Protein AF-M0IG94-F1 (afdb_monomer_lite)

Sequence (370 aa):
MSVLPPRVRWFLATKGTSAAIVLVVVGLVLLGPVGVAYATPPQTQTVVEASNAQTFETALGTSAVVTGNTTLFADGATLTESPVYLLEATPVVSLAATTTVPSDRPVTVDQRISLVVRAVDGERVFWEETDVLADESAEVTDGTYTTETAFDVAAFRTNRLAEVRSEIGSSGRVEVFVRTESAIDSGRYTDELTVMTPLVVTGDSYEFGDTRNASTTHSTPVERTVTVPREASFSGQLAGGSLLLVAGVAVAFVARRNDFSDLESEMGTHRYGEWISTGTLGTLPADRILVSSLGDLVDVAIDSRKRVVYDPESSVYAVLDAGSVYTYEPPVAESAVPTDGGKTVSVGEATQSDENEPDDAETNSADEAR

InterPro domains:
  IPR035185 Protein of unknown function DUF5305 [PF17231] (127-328)

Structure (mmCIF, N/CA/C/O backbone):
data_AF-M0IG94-F1
#
_entry.id   AF-M0IG94-F1
#
loop_
_atom_site.group_PDB
_atom_site.id
_atom_site.type_symbol
_atom_site.label_atom_id
_atom_site.label_alt_id
_atom_site.label_comp_id
_atom_site.label_asym_id
_atom_site.label_entity_id
_atom_site.label_seq_id
_atom_site.pdbx_PDB_ins_code
_atom_site.Cartn_x
_atom_site.Cartn_y
_atom_site.Cartn_z
_atom_site.occupancy
_atom_site.B_iso_or_equiv
_atom_site.auth_seq_id
_atom_site.auth_comp_id
_atom_site.auth_asym_id
_atom_site.auth_atom_id
_atom_site.pdbx_PDB_model_num
ATOM 1 N N . MET A 1 1 ? 53.544 -16.463 -66.074 1.00 36.59 1 MET A N 1
ATOM 2 C CA . MET A 1 1 ? 52.713 -15.878 -67.148 1.00 36.59 1 MET A CA 1
ATOM 3 C C . MET A 1 1 ? 51.306 -16.436 -66.973 1.00 36.59 1 MET A C 1
ATOM 5 O O . MET A 1 1 ? 51.152 -17.648 -67.033 1.00 36.59 1 MET A O 1
ATOM 9 N N . SER A 1 2 ? 50.325 -15.616 -66.591 1.00 37.88 2 SER A N 1
ATOM 10 C CA . SER A 1 2 ? 48.982 -16.081 -66.205 1.00 37.88 2 SER A CA 1
ATOM 11 C C . SER A 1 2 ? 48.097 -16.310 -67.434 1.00 37.88 2 SER A C 1
ATOM 13 O O . SER A 1 2 ? 47.825 -15.385 -68.196 1.00 37.88 2 SER A O 1
ATOM 15 N N . VAL A 1 3 ? 47.639 -17.549 -67.627 1.00 52.69 3 VAL A N 1
ATOM 16 C CA . VAL A 1 3 ? 46.854 -17.951 -68.805 1.00 52.69 3 VAL A CA 1
ATOM 17 C C . VAL A 1 3 ? 45.389 -17.538 -68.632 1.00 52.69 3 VAL A C 1
ATOM 19 O O . VAL A 1 3 ? 44.551 -18.315 -68.178 1.00 52.69 3 VAL A O 1
ATOM 22 N N . LEU A 1 4 ? 45.073 -16.289 -68.984 1.00 56.09 4 LEU A N 1
ATOM 23 C CA . LEU A 1 4 ? 43.685 -15.836 -69.109 1.00 56.09 4 LEU A CA 1
ATOM 24 C C . LEU A 1 4 ? 43.001 -16.563 -70.286 1.00 56.09 4 LEU A C 1
ATOM 26 O O . LEU A 1 4 ? 43.582 -16.603 -71.376 1.00 56.09 4 LEU A O 1
ATOM 30 N N . PRO A 1 5 ? 41.775 -17.103 -70.120 1.00 59.47 5 PRO A N 1
ATOM 31 C CA . PRO A 1 5 ? 41.076 -17.805 -71.197 1.00 59.47 5 PRO A CA 1
ATOM 32 C C . PRO A 1 5 ? 40.902 -16.930 -72.453 1.00 59.47 5 PRO A C 1
ATOM 34 O O . PRO A 1 5 ? 40.646 -15.730 -72.310 1.00 59.47 5 PRO A O 1
ATOM 37 N N . PRO A 1 6 ? 40.934 -17.492 -73.680 1.00 52.97 6 PRO A N 1
ATOM 38 C CA . PRO A 1 6 ? 40.835 -16.709 -74.919 1.00 52.97 6 PRO A CA 1
ATOM 39 C C . PRO A 1 6 ? 39.610 -15.783 -74.980 1.00 52.97 6 PRO A C 1
ATOM 41 O O . PRO A 1 6 ? 39.721 -14.629 -75.383 1.00 52.97 6 PRO A O 1
ATOM 44 N N . ARG A 1 7 ? 38.456 -16.244 -74.471 1.00 52.22 7 ARG A N 1
ATOM 45 C CA . ARG A 1 7 ? 37.222 -15.440 -74.365 1.00 52.22 7 ARG A CA 1
ATOM 46 C C . ARG A 1 7 ? 37.379 -14.213 -73.455 1.00 52.22 7 ARG A C 1
ATOM 48 O O . ARG A 1 7 ? 36.816 -13.165 -73.747 1.00 52.22 7 ARG A O 1
ATOM 55 N N . VAL A 1 8 ? 38.158 -14.333 -72.377 1.00 57.16 8 VAL A N 1
ATOM 56 C CA . VAL A 1 8 ? 38.448 -13.228 -71.447 1.00 57.16 8 VAL A CA 1
ATOM 57 C C . VAL A 1 8 ? 39.435 -12.246 -72.081 1.00 57.16 8 VAL A C 1
ATOM 59 O O . VAL A 1 8 ? 39.218 -11.043 -71.987 1.00 57.16 8 VAL A O 1
ATOM 62 N N . ARG A 1 9 ? 40.461 -12.735 -72.797 1.00 57.97 9 ARG A N 1
ATOM 63 C CA . ARG A 1 9 ? 41.379 -11.882 -73.580 1.00 57.97 9 ARG A CA 1
ATOM 64 C C . ARG A 1 9 ? 40.626 -11.067 -74.638 1.00 57.97 9 ARG A C 1
ATOM 66 O O . ARG A 1 9 ? 40.779 -9.853 -74.674 1.00 57.97 9 ARG A O 1
ATOM 73 N N . TRP A 1 10 ? 39.757 -11.700 -75.429 1.00 56.22 10 TRP A N 1
ATOM 74 C CA . TRP A 1 10 ? 38.963 -11.013 -76.458 1.00 56.22 10 TRP A CA 1
ATOM 75 C C . TRP A 1 10 ? 37.984 -9.976 -75.878 1.00 56.22 10 TRP A C 1
ATOM 77 O O . TRP A 1 10 ? 37.833 -8.886 -76.430 1.00 56.22 10 TRP A O 1
ATOM 87 N N . PHE A 1 11 ? 37.356 -10.266 -74.733 1.00 57.25 11 PHE A N 1
ATOM 88 C CA . PHE A 1 11 ? 36.497 -9.300 -74.040 1.00 57.25 11 PHE A CA 1
ATOM 89 C C . PHE A 1 11 ? 37.294 -8.116 -73.461 1.00 57.25 11 PHE A C 1
ATOM 91 O O . PHE A 1 11 ? 36.857 -6.971 -73.564 1.00 57.25 11 PHE A O 1
ATOM 98 N N . LEU A 1 12 ? 38.486 -8.361 -72.903 1.00 59.31 12 LEU A N 1
ATOM 99 C CA . LEU A 1 12 ? 39.392 -7.301 -72.447 1.00 59.31 12 LEU A CA 1
ATOM 100 C C . LEU A 1 12 ? 39.878 -6.424 -73.612 1.00 59.31 12 LEU A C 1
ATOM 102 O O . LEU A 1 12 ? 39.894 -5.206 -73.468 1.00 59.31 12 LEU A O 1
ATOM 106 N N . ALA A 1 13 ? 40.190 -7.016 -74.767 1.00 58.72 13 ALA A N 1
ATOM 107 C CA . ALA A 1 13 ? 40.578 -6.292 -75.977 1.00 58.72 13 ALA A CA 1
ATOM 108 C C . ALA A 1 13 ? 39.451 -5.391 -76.515 1.00 58.72 13 ALA A C 1
ATOM 110 O O . ALA A 1 13 ? 39.642 -4.199 -76.728 1.00 58.72 13 ALA A O 1
ATOM 111 N N . THR A 1 14 ? 38.250 -5.948 -76.699 1.00 59.06 14 THR A N 1
ATOM 112 C CA . THR A 1 14 ? 37.137 -5.259 -77.386 1.00 59.06 14 THR A CA 1
ATOM 113 C C . THR A 1 14 ? 36.266 -4.386 -76.478 1.00 59.06 14 THR A C 1
ATOM 115 O O . THR A 1 14 ? 35.554 -3.507 -76.969 1.00 59.06 14 THR A O 1
ATOM 118 N N . LYS A 1 15 ? 36.264 -4.634 -75.161 1.00 65.75 15 LYS A N 1
ATOM 119 C CA . LYS A 1 15 ? 35.393 -3.954 -74.182 1.00 65.75 15 LYS A CA 1
ATOM 120 C C . LYS A 1 15 ? 36.099 -3.533 -72.890 1.00 65.75 15 LYS A C 1
ATOM 122 O O . LYS A 1 15 ? 35.443 -2.918 -72.051 1.00 65.75 15 LYS A O 1
ATOM 127 N N . GLY A 1 16 ? 37.397 -3.800 -72.712 1.00 63.75 16 GLY A N 1
ATOM 128 C CA . GLY A 1 16 ? 38.117 -3.584 -71.447 1.00 63.75 16 GLY A CA 1
ATOM 129 C C . GLY A 1 16 ? 37.985 -2.171 -70.877 1.00 63.75 16 GLY A C 1
ATOM 130 O O . GLY A 1 16 ? 37.640 -2.019 -69.708 1.00 63.75 16 GLY A O 1
ATOM 131 N N . THR A 1 17 ? 38.155 -1.135 -71.702 1.00 69.94 17 THR A N 1
ATOM 132 C CA . THR A 1 17 ? 38.000 0.270 -71.279 1.00 69.94 17 THR A CA 1
ATOM 133 C C . THR A 1 17 ? 36.573 0.581 -70.820 1.00 69.94 17 THR A C 1
ATOM 135 O O . THR A 1 17 ? 36.382 1.178 -69.763 1.00 69.94 17 THR A O 1
ATOM 138 N N . SER A 1 18 ? 35.554 0.130 -71.560 1.00 69.19 18 SER A N 1
ATOM 139 C CA . SER A 1 18 ? 34.147 0.308 -71.174 1.00 69.19 18 SER A CA 1
ATOM 140 C C . SER A 1 18 ? 33.804 -0.465 -69.898 1.00 69.19 18 SER A C 1
ATOM 142 O O . SER A 1 18 ? 33.120 0.066 -69.029 1.00 69.19 18 SER A O 1
ATOM 144 N N . ALA A 1 19 ? 34.308 -1.694 -69.757 1.00 69.81 19 ALA A N 1
ATOM 145 C CA . ALA A 1 19 ? 34.120 -2.517 -68.567 1.00 69.81 19 ALA A CA 1
ATOM 146 C C . ALA A 1 19 ? 34.785 -1.887 -67.332 1.00 69.81 19 ALA A C 1
ATOM 148 O O . ALA A 1 19 ? 34.156 -1.815 -66.280 1.00 69.81 19 ALA A O 1
ATOM 149 N N . ALA A 1 20 ? 36.008 -1.363 -67.463 1.00 71.31 20 ALA A N 1
ATOM 150 C CA . ALA A 1 20 ? 36.689 -0.635 -66.394 1.00 71.31 20 ALA A CA 1
ATOM 151 C C . ALA A 1 20 ? 35.911 0.616 -65.957 1.00 71.31 20 ALA A C 1
ATOM 153 O O . ALA A 1 20 ? 35.710 0.815 -64.762 1.00 71.31 20 ALA A O 1
ATOM 154 N N . ILE A 1 21 ? 35.425 1.423 -66.909 1.00 73.12 21 ILE A N 1
ATOM 155 C CA . ILE A 1 21 ? 34.605 2.609 -66.615 1.00 73.12 21 ILE A CA 1
ATOM 156 C C . ILE A 1 21 ? 33.322 2.209 -65.874 1.00 73.12 21 ILE A C 1
ATOM 158 O O . ILE A 1 21 ? 33.007 2.811 -64.852 1.00 73.12 21 ILE A O 1
ATOM 162 N N . VAL A 1 22 ? 32.612 1.169 -66.327 1.00 75.25 22 VAL A N 1
ATOM 163 C CA . VAL A 1 22 ? 31.398 0.677 -65.650 1.00 75.25 22 VAL A CA 1
ATOM 164 C C . VAL A 1 22 ? 31.705 0.174 -64.236 1.00 75.25 22 VAL A C 1
ATOM 166 O O . VAL A 1 22 ? 30.992 0.542 -63.306 1.00 75.25 22 VAL A O 1
ATOM 169 N N . LEU A 1 23 ? 32.777 -0.602 -64.037 1.00 72.44 23 LEU A N 1
ATOM 170 C CA . LEU A 1 23 ? 33.191 -1.080 -62.711 1.00 72.44 23 LEU A CA 1
ATOM 171 C C . LEU A 1 23 ? 33.522 0.079 -61.756 1.00 72.44 23 LEU A C 1
ATOM 173 O O . LEU A 1 23 ? 33.070 0.074 -60.612 1.00 72.44 23 LEU A O 1
ATOM 177 N N . VAL A 1 24 ? 34.246 1.099 -62.233 1.00 74.88 24 VAL A N 1
ATOM 178 C CA . VAL A 1 24 ? 34.568 2.296 -61.439 1.00 74.88 24 VAL A CA 1
ATOM 179 C C . VAL A 1 24 ? 33.309 3.102 -61.109 1.00 74.88 24 VAL A C 1
ATOM 181 O O . VAL A 1 24 ? 33.114 3.469 -59.953 1.00 74.88 24 VAL A O 1
ATOM 184 N N . VAL A 1 25 ? 32.422 3.340 -62.081 1.00 77.81 25 VAL A N 1
ATOM 185 C CA . VAL A 1 25 ? 31.173 4.091 -61.864 1.00 77.81 25 VAL A CA 1
ATOM 186 C C . VAL A 1 25 ? 30.249 3.366 -60.883 1.00 77.81 25 VAL A C 1
ATOM 188 O O . VAL A 1 25 ? 29.750 3.997 -59.956 1.00 77.81 25 VAL A O 1
ATOM 191 N N . VAL A 1 26 ? 30.061 2.049 -61.016 1.00 76.19 26 VAL A N 1
ATOM 192 C CA . VAL A 1 26 ? 29.244 1.266 -60.070 1.00 76.19 26 VAL A CA 1
ATOM 193 C C . VAL A 1 26 ? 29.888 1.238 -58.678 1.00 76.19 26 VAL A C 1
ATOM 195 O O . VAL A 1 26 ? 29.181 1.395 -57.685 1.00 76.19 26 VAL A O 1
ATOM 198 N N . GLY A 1 27 ? 31.219 1.128 -58.587 1.00 73.06 27 GLY A N 1
ATOM 199 C CA . GLY A 1 27 ? 31.949 1.247 -57.321 1.00 73.06 27 GLY A CA 1
ATOM 200 C C . GLY A 1 27 ? 31.720 2.595 -56.627 1.00 73.06 27 GLY A C 1
ATOM 201 O O . GLY A 1 27 ? 31.387 2.627 -55.444 1.00 73.06 27 GLY A O 1
ATOM 202 N N . LEU A 1 28 ? 31.809 3.709 -57.364 1.00 79.81 28 LEU A N 1
ATOM 203 C CA . LEU A 1 28 ? 31.526 5.052 -56.839 1.00 79.81 28 LEU A CA 1
ATOM 204 C C . LEU A 1 28 ? 30.057 5.226 -56.420 1.00 79.81 28 LEU A C 1
ATOM 206 O O . LEU A 1 28 ? 29.794 5.788 -55.358 1.00 79.81 28 LEU A O 1
ATOM 210 N N . VAL A 1 29 ? 29.102 4.717 -57.206 1.00 82.25 29 VAL A N 1
ATOM 211 C CA . VAL A 1 29 ? 27.663 4.780 -56.885 1.00 82.25 29 VAL A CA 1
ATOM 212 C C . VAL A 1 29 ? 27.328 3.993 -55.613 1.00 82.25 29 VAL A C 1
ATOM 214 O O . VAL A 1 29 ? 26.509 4.452 -54.822 1.00 82.25 29 VAL A O 1
ATOM 217 N N . LEU A 1 30 ? 27.983 2.853 -55.370 1.00 76.25 30 LEU A N 1
ATOM 218 C CA . LEU A 1 30 ? 27.814 2.076 -54.134 1.00 76.25 30 LEU A CA 1
ATOM 219 C C . LEU A 1 30 ? 28.466 2.739 -52.911 1.00 76.25 30 LEU A C 1
ATOM 221 O O . LEU A 1 30 ? 27.948 2.611 -51.805 1.00 76.25 30 LEU A O 1
ATOM 225 N N . LEU A 1 31 ? 29.579 3.458 -53.093 1.00 79.81 31 LEU A N 1
ATOM 226 C CA . LEU A 1 31 ? 30.285 4.143 -52.003 1.00 79.81 31 LEU A CA 1
ATOM 227 C C . LEU A 1 31 ? 29.698 5.520 -51.657 1.00 79.81 31 LEU A C 1
ATOM 229 O O . LEU A 1 31 ? 29.849 5.966 -50.522 1.00 79.81 31 LEU A O 1
ATOM 233 N N . GLY A 1 32 ? 29.010 6.187 -52.589 1.00 78.06 32 GLY A N 1
ATOM 234 C CA . GLY A 1 32 ? 28.403 7.507 -52.375 1.00 78.06 32 GLY A CA 1
ATOM 235 C C . GLY A 1 32 ? 27.482 7.583 -51.144 1.00 78.06 32 GLY A C 1
ATOM 236 O O . GLY A 1 32 ? 27.734 8.412 -50.266 1.00 78.06 32 GLY A O 1
ATOM 237 N N . PRO A 1 33 ? 26.465 6.705 -51.014 1.00 74.44 33 PRO A N 1
ATOM 238 C CA . PRO A 1 33 ? 25.587 6.659 -49.842 1.00 74.44 33 PRO A CA 1
ATOM 239 C C . PRO A 1 33 ? 26.337 6.389 -48.531 1.00 74.44 33 PRO A C 1
ATOM 241 O O . PRO A 1 33 ? 26.025 7.003 -47.513 1.00 74.44 33 PRO A O 1
ATOM 244 N N . VAL A 1 34 ? 27.361 5.527 -48.564 1.00 75.44 34 VAL A N 1
ATOM 245 C CA . VAL A 1 34 ? 28.221 5.230 -47.405 1.00 75.44 34 VAL A CA 1
ATOM 246 C C . VAL A 1 34 ? 28.987 6.484 -46.973 1.00 75.44 34 VAL A C 1
ATOM 248 O O . VAL A 1 34 ? 28.980 6.835 -45.795 1.00 75.44 34 VAL A O 1
ATOM 251 N N . GLY A 1 35 ? 29.601 7.197 -47.922 1.00 70.19 35 GLY A N 1
ATOM 252 C CA . GLY A 1 35 ? 30.336 8.435 -47.659 1.00 70.19 35 GLY A CA 1
ATOM 253 C C . GLY A 1 35 ? 29.454 9.525 -47.046 1.00 70.19 35 GLY A C 1
ATOM 254 O O . GLY A 1 35 ? 29.837 10.126 -46.044 1.00 70.19 35 GLY A O 1
ATOM 255 N N . VAL A 1 36 ? 28.245 9.728 -47.585 1.00 74.88 36 VAL A N 1
ATOM 256 C CA . VAL A 1 36 ? 27.261 10.665 -47.013 1.00 74.88 36 VAL A CA 1
ATOM 257 C C . VAL A 1 36 ? 26.857 10.238 -45.602 1.00 74.88 36 VAL A C 1
ATOM 259 O O . VAL A 1 36 ? 26.897 11.060 -44.689 1.00 74.88 36 VAL A O 1
ATOM 262 N N . ALA A 1 37 ? 26.536 8.958 -45.388 1.00 72.56 37 ALA A N 1
ATOM 263 C CA . ALA A 1 37 ? 26.140 8.457 -44.076 1.00 72.56 37 ALA A CA 1
ATOM 264 C C . ALA A 1 37 ? 27.234 8.681 -43.018 1.00 72.56 37 ALA A C 1
ATOM 266 O O . ALA A 1 37 ? 26.938 9.209 -41.945 1.00 72.56 37 ALA A O 1
ATOM 267 N N . TYR A 1 38 ? 28.493 8.339 -43.306 1.00 73.19 38 TYR A N 1
ATOM 268 C CA . TYR A 1 38 ? 29.603 8.550 -42.368 1.00 73.19 38 TYR A CA 1
ATOM 269 C C . TYR A 1 38 ? 29.953 10.032 -42.155 1.00 73.19 38 TYR A C 1
ATOM 271 O O . TYR A 1 38 ? 30.391 10.378 -41.059 1.00 73.19 38 TYR A O 1
ATOM 279 N N . ALA A 1 39 ? 29.729 10.902 -43.147 1.00 75.50 39 ALA A N 1
ATOM 280 C CA . ALA A 1 39 ? 29.914 12.349 -43.009 1.00 75.50 39 ALA A CA 1
ATOM 281 C C . ALA A 1 39 ? 28.801 13.025 -42.185 1.00 75.50 39 ALA A C 1
ATOM 283 O O . ALA A 1 39 ? 29.065 14.000 -41.482 1.00 75.50 39 ALA A O 1
ATOM 284 N N . THR A 1 40 ? 27.563 12.520 -42.236 1.00 74.06 40 THR A N 1
ATOM 285 C CA . THR A 1 40 ? 26.497 12.990 -41.337 1.00 74.06 40 THR A CA 1
ATOM 286 C C . THR A 1 40 ? 26.748 12.550 -39.887 1.00 74.06 40 THR A C 1
ATOM 288 O O . THR A 1 40 ? 27.164 11.402 -39.670 1.00 74.06 40 THR A O 1
ATOM 291 N N . PRO A 1 41 ? 26.449 13.403 -38.882 1.00 73.44 41 PRO A N 1
ATOM 292 C CA . PRO A 1 41 ? 26.390 12.986 -37.483 1.00 73.44 41 PRO A CA 1
ATOM 293 C C . PRO A 1 41 ? 25.536 11.719 -37.324 1.00 73.44 41 PRO A C 1
ATOM 295 O O . PRO A 1 41 ? 24.540 11.566 -38.037 1.00 73.44 41 PRO A O 1
ATOM 298 N N . PRO A 1 42 ? 25.910 10.784 -36.433 1.00 72.69 42 PRO A N 1
ATOM 299 C CA . PRO A 1 42 ? 25.116 9.582 -36.232 1.00 72.69 42 PRO A CA 1
ATOM 300 C C . PRO A 1 42 ? 23.742 9.972 -35.676 1.00 72.69 42 PRO A C 1
ATOM 302 O O . PRO A 1 42 ? 23.644 10.878 -34.848 1.00 72.69 42 PRO A O 1
ATOM 305 N N . GLN A 1 43 ? 22.684 9.298 -36.130 1.00 76.25 43 GLN A N 1
ATOM 306 C CA . GLN A 1 43 ? 21.346 9.575 -35.614 1.00 76.25 43 GLN A CA 1
ATOM 307 C C . GLN A 1 43 ? 21.279 9.254 -34.121 1.00 76.25 43 GLN A C 1
ATOM 309 O O . GLN A 1 43 ? 21.872 8.283 -33.646 1.00 76.25 43 GLN A O 1
ATOM 314 N N . THR A 1 44 ? 20.538 10.074 -33.390 1.00 80.69 44 THR A N 1
ATOM 315 C CA . THR A 1 44 ? 20.278 9.901 -31.968 1.00 80.69 44 THR A CA 1
ATOM 316 C C . THR A 1 44 ? 18.784 9.746 -31.729 1.00 80.69 44 THR A C 1
ATOM 318 O O . THR A 1 44 ? 17.961 10.302 -32.455 1.00 80.69 44 THR A O 1
ATOM 321 N N . GLN A 1 45 ? 18.439 8.992 -30.693 1.00 79.56 45 GLN A N 1
ATOM 322 C CA . GLN A 1 45 ? 17.078 8.867 -30.183 1.00 79.56 45 GLN A CA 1
ATOM 323 C C . GLN A 1 45 ? 17.051 9.323 -28.722 1.00 79.56 45 GLN A C 1
ATOM 325 O O . GLN A 1 45 ? 17.962 9.004 -27.953 1.00 79.56 45 GLN A O 1
ATOM 330 N N . THR A 1 46 ? 16.011 10.055 -28.332 1.00 78.00 46 THR A N 1
ATOM 331 C CA . THR A 1 46 ? 15.746 10.354 -26.922 1.00 78.00 46 THR A CA 1
ATOM 332 C C . THR A 1 46 ? 15.050 9.153 -26.294 1.00 78.00 46 THR A C 1
ATOM 334 O O . THR A 1 46 ? 13.992 8.733 -26.760 1.00 78.00 46 THR A O 1
ATOM 337 N N . VAL A 1 47 ? 15.642 8.593 -25.243 1.00 80.12 47 VAL A N 1
ATOM 338 C CA . VAL A 1 47 ? 15.026 7.570 -24.393 1.00 80.12 47 VAL A CA 1
ATOM 339 C C . VAL A 1 47 ? 14.679 8.222 -23.061 1.00 80.12 47 VAL A C 1
ATOM 341 O O . VAL A 1 47 ? 15.515 8.916 -22.490 1.00 80.12 47 VAL A O 1
ATOM 344 N N . VAL A 1 48 ? 13.460 8.014 -22.564 1.00 77.25 48 VAL A N 1
ATOM 345 C CA . VAL A 1 48 ? 13.074 8.444 -21.214 1.00 77.25 48 VAL A CA 1
ATOM 346 C C . VAL A 1 48 ? 13.410 7.312 -20.246 1.00 77.25 48 VAL A C 1
ATOM 348 O O . VAL A 1 48 ? 12.845 6.224 -20.343 1.00 77.25 48 VAL A O 1
ATOM 351 N N . GLU A 1 49 ? 14.354 7.557 -19.342 1.00 81.00 49 GLU A N 1
ATOM 352 C CA . GLU A 1 49 ? 14.836 6.603 -18.340 1.00 81.00 49 GLU A CA 1
ATOM 353 C C . GLU A 1 49 ? 14.300 7.026 -16.957 1.00 81.00 49 GLU A C 1
ATOM 355 O O . GLU A 1 49 ? 14.427 8.187 -16.561 1.00 81.00 49 GLU A O 1
ATOM 360 N N . ALA A 1 50 ? 13.646 6.117 -16.228 1.00 80.31 50 AL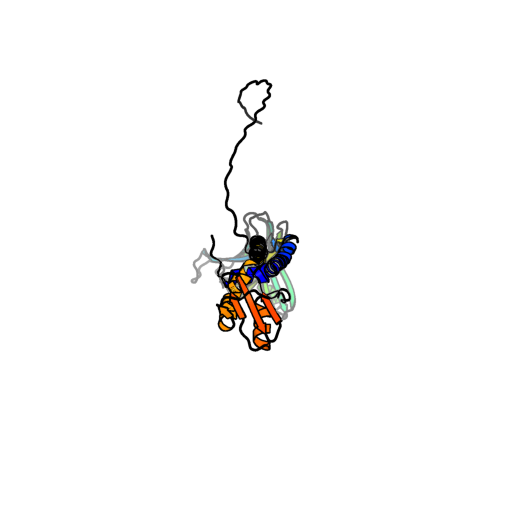A A N 1
ATOM 361 C CA . ALA A 1 50 ? 13.084 6.416 -14.910 1.00 80.31 50 ALA A CA 1
ATOM 362 C C . ALA A 1 50 ? 14.197 6.415 -13.851 1.00 80.31 50 ALA A C 1
ATOM 364 O O . ALA A 1 50 ? 14.718 5.365 -13.480 1.00 80.31 50 ALA A O 1
ATOM 365 N N . SER A 1 51 ? 14.575 7.598 -13.367 1.00 84.75 51 SER A N 1
ATOM 366 C CA . SER A 1 51 ? 15.614 7.766 -12.346 1.00 84.75 51 SER A CA 1
ATOM 367 C C . SER A 1 51 ? 15.009 7.982 -10.959 1.00 84.75 51 SER A C 1
ATOM 369 O O . SER A 1 51 ? 13.872 8.439 -10.842 1.00 84.75 51 SER A O 1
ATOM 371 N N . ASN A 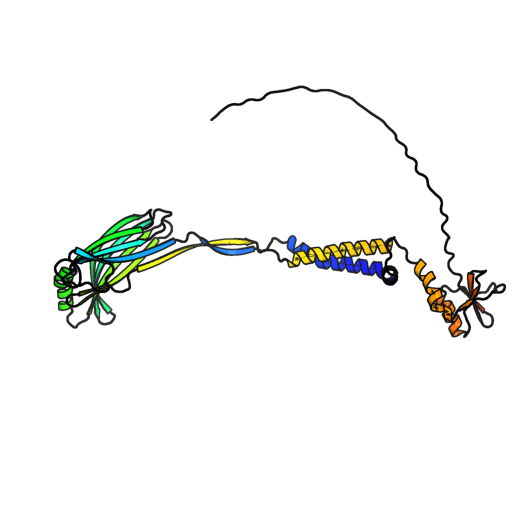1 52 ? 15.793 7.744 -9.901 1.00 84.25 52 ASN A N 1
ATOM 372 C CA . ASN A 1 52 ? 15.409 8.071 -8.520 1.00 84.25 52 ASN A CA 1
ATOM 373 C C . ASN A 1 52 ? 14.012 7.523 -8.158 1.00 84.25 52 ASN A C 1
ATOM 375 O O . ASN A 1 52 ? 13.159 8.261 -7.654 1.00 84.25 52 ASN A O 1
ATOM 379 N N . ALA A 1 53 ? 13.779 6.250 -8.493 1.00 90.06 53 ALA A N 1
ATOM 380 C CA . ALA A 1 53 ? 12.569 5.539 -8.117 1.00 90.06 53 ALA A CA 1
ATOM 381 C C . ALA A 1 53 ? 12.525 5.376 -6.592 1.00 90.06 53 ALA A C 1
ATOM 383 O O . ALA A 1 53 ? 13.502 4.933 -5.990 1.00 90.06 53 ALA A O 1
ATOM 384 N N . GLN A 1 54 ? 11.411 5.762 -5.980 1.00 93.75 54 GLN A N 1
ATOM 385 C CA . GLN A 1 54 ? 11.150 5.605 -4.553 1.00 93.75 54 GLN A CA 1
ATOM 386 C C . GLN A 1 54 ? 9.739 5.051 -4.391 1.00 93.75 54 GLN A C 1
ATOM 388 O O . GLN A 1 54 ? 8.801 5.573 -4.993 1.00 93.75 54 GLN A O 1
ATOM 393 N N . THR A 1 55 ? 9.604 4.005 -3.586 1.00 95.62 55 THR A N 1
ATOM 394 C CA . THR A 1 55 ? 8.316 3.426 -3.208 1.00 95.62 55 THR A CA 1
ATOM 395 C C . THR A 1 55 ? 8.112 3.673 -1.724 1.00 95.62 55 THR A C 1
ATOM 397 O O . THR A 1 55 ? 9.042 3.479 -0.939 1.00 95.62 55 THR A O 1
ATOM 400 N N . PHE A 1 56 ? 6.905 4.094 -1.365 1.00 97.12 56 PHE A N 1
ATOM 401 C CA . PHE A 1 56 ? 6.450 4.163 0.016 1.00 97.12 56 PHE A CA 1
ATOM 402 C C . PHE A 1 56 ? 5.249 3.224 0.163 1.00 97.12 56 PHE A C 1
ATOM 404 O O . PHE A 1 56 ? 4.406 3.146 -0.736 1.00 97.12 56 PHE A O 1
ATOM 411 N N . GLU A 1 57 ? 5.172 2.497 1.271 1.00 98.00 57 GLU A N 1
ATOM 412 C CA . GLU A 1 57 ? 4.041 1.622 1.596 1.00 98.00 57 GLU A CA 1
ATOM 413 C C . GLU A 1 57 ? 3.691 1.772 3.072 1.00 98.00 57 GLU A C 1
ATOM 415 O O . GLU A 1 57 ? 4.583 1.742 3.912 1.00 98.00 57 GLU A O 1
ATOM 420 N N . THR A 1 58 ? 2.405 1.890 3.387 1.00 98.19 58 THR A N 1
ATOM 421 C CA . THR A 1 58 ? 1.882 1.920 4.756 1.00 98.19 58 THR A CA 1
ATOM 422 C C . THR A 1 58 ? 0.895 0.776 4.925 1.00 98.19 58 THR A C 1
ATOM 424 O O . THR A 1 58 ? -0.009 0.613 4.105 1.00 98.19 58 THR A O 1
ATOM 427 N N . ALA A 1 59 ? 1.050 -0.003 5.993 1.00 98.12 59 ALA A N 1
ATOM 428 C CA . ALA A 1 59 ? 0.205 -1.142 6.325 1.00 98.12 59 ALA A CA 1
ATOM 429 C C . ALA A 1 59 ? -0.232 -1.119 7.798 1.00 98.12 59 ALA A C 1
ATOM 431 O O . ALA A 1 59 ? 0.507 -0.646 8.660 1.00 98.12 59 ALA A O 1
ATOM 432 N N . LEU A 1 60 ? -1.415 -1.659 8.094 1.00 98.44 60 LEU A N 1
ATOM 433 C CA . LEU A 1 60 ? -1.905 -1.908 9.449 1.00 98.44 60 LEU A CA 1
ATOM 434 C C . LEU A 1 60 ? -1.832 -3.406 9.762 1.00 98.44 60 LEU A C 1
ATOM 436 O O . LEU A 1 60 ? -2.595 -4.198 9.211 1.00 98.44 60 LEU A O 1
ATOM 440 N N . GLY A 1 61 ? -0.946 -3.771 10.685 1.00 98.00 61 GLY A N 1
ATOM 441 C CA . GLY A 1 61 ? -0.930 -5.075 11.338 1.00 98.00 61 GLY A CA 1
ATOM 442 C C . GLY A 1 61 ? -1.786 -5.095 12.606 1.00 98.00 61 GLY A C 1
ATOM 443 O O . GLY A 1 61 ? -1.972 -4.082 13.286 1.00 98.00 61 GLY A O 1
ATOM 444 N N . THR A 1 62 ? -2.288 -6.279 12.940 1.00 98.19 62 THR A N 1
ATOM 445 C CA . THR A 1 62 ? -3.166 -6.548 14.080 1.00 98.19 62 THR A CA 1
ATOM 446 C C . THR A 1 62 ? -2.669 -7.757 14.869 1.00 98.19 62 THR A C 1
ATOM 448 O O . THR A 1 62 ? -2.317 -8.804 14.317 1.00 98.19 62 THR A O 1
ATOM 451 N N . SER A 1 63 ? -2.644 -7.645 16.196 1.00 98.00 63 SER A N 1
ATOM 452 C CA . SER A 1 63 ? -2.431 -8.803 17.066 1.00 98.00 63 SER A CA 1
ATOM 453 C C . SER A 1 63 ? -3.155 -8.654 18.398 1.00 98.00 63 SER A C 1
ATOM 455 O O . SER A 1 63 ? -3.399 -7.545 18.852 1.00 98.00 63 SER A O 1
ATOM 457 N N . ALA A 1 64 ? -3.516 -9.760 19.042 1.00 97.94 64 ALA A N 1
ATOM 458 C CA . ALA A 1 64 ? -4.105 -9.735 20.378 1.00 97.94 64 ALA A CA 1
ATOM 459 C C . ALA A 1 64 ? -3.583 -10.902 21.216 1.00 97.94 64 ALA A C 1
ATOM 461 O O . ALA A 1 64 ? -3.423 -12.013 20.711 1.00 97.94 64 ALA A O 1
ATOM 462 N N . VAL A 1 65 ? -3.331 -10.659 22.502 1.00 97.56 65 VAL A N 1
ATOM 463 C CA . VAL A 1 65 ? -2.952 -11.711 23.453 1.00 97.56 65 VAL A CA 1
ATOM 464 C C . VAL A 1 65 ? -4.220 -12.321 24.037 1.00 97.56 65 VAL A C 1
ATOM 466 O O . VAL A 1 65 ? -5.090 -11.600 24.525 1.00 97.56 65 VAL A O 1
ATOM 469 N N . VAL A 1 66 ? -4.323 -13.648 23.994 1.00 97.44 66 VAL A N 1
ATOM 470 C CA . VAL A 1 66 ? -5.425 -14.388 24.606 1.00 97.44 66 VAL A CA 1
ATOM 471 C C . VAL A 1 66 ? -5.338 -14.254 26.123 1.00 97.44 66 VAL A C 1
ATOM 473 O O . VAL A 1 66 ? -4.345 -14.647 26.730 1.00 97.44 66 VAL A O 1
ATOM 476 N N . THR A 1 67 ? -6.391 -13.720 26.730 1.00 93.00 67 THR A N 1
ATOM 477 C CA . THR A 1 67 ? -6.563 -13.585 28.174 1.00 93.00 67 THR A CA 1
ATOM 478 C C . THR A 1 67 ? -7.699 -14.478 28.653 1.00 93.00 67 THR A C 1
ATOM 480 O O . THR A 1 67 ? -8.849 -14.308 28.243 1.00 93.00 67 THR A O 1
ATOM 483 N N . GLY A 1 68 ? -7.408 -15.371 29.591 1.00 81.38 68 GLY A N 1
ATOM 484 C CA . GLY A 1 68 ? -8.414 -16.187 30.252 1.00 81.38 68 GLY A CA 1
ATOM 485 C C . GLY A 1 68 ? -8.741 -17.497 29.533 1.00 81.38 68 GLY A C 1
ATOM 486 O O . GLY A 1 68 ? -8.165 -17.886 28.519 1.00 81.38 68 GLY A O 1
ATOM 487 N N . ASN A 1 69 ? -9.664 -18.240 30.138 1.00 70.19 69 ASN A N 1
ATOM 488 C CA . ASN A 1 69 ? -9.717 -19.691 29.993 1.00 70.19 69 ASN A CA 1
ATOM 489 C C . ASN A 1 69 ? -10.663 -20.154 28.866 1.00 70.19 69 ASN A C 1
ATOM 491 O O . ASN A 1 69 ? -11.688 -20.790 29.121 1.00 70.19 69 ASN A O 1
ATOM 495 N N . THR A 1 70 ? -10.323 -19.824 27.616 1.00 83.44 70 THR A N 1
ATOM 496 C CA . THR A 1 70 ? -10.977 -20.384 26.418 1.00 83.44 70 THR A CA 1
ATOM 497 C C . THR A 1 70 ? -10.480 -21.806 26.116 1.00 83.44 70 THR A C 1
ATOM 499 O O . THR A 1 70 ? -9.383 -22.197 26.504 1.00 83.44 70 THR A O 1
ATOM 502 N N . THR A 1 71 ? -11.295 -22.613 25.430 1.00 88.62 71 THR A N 1
ATOM 503 C CA . THR A 1 71 ? -10.936 -23.977 24.990 1.00 88.62 71 THR A CA 1
ATOM 504 C C . THR A 1 71 ? -10.395 -24.037 23.560 1.00 88.62 71 THR A C 1
ATOM 506 O O . THR A 1 71 ? -9.937 -25.094 23.131 1.00 88.62 71 THR A O 1
ATOM 509 N N . LEU A 1 72 ? -10.467 -22.928 22.813 1.00 90.00 72 LEU A N 1
ATOM 510 C CA . LEU A 1 72 ? -10.062 -22.849 21.403 1.00 90.00 72 LEU A CA 1
ATOM 511 C C . LEU A 1 72 ? -8.606 -22.395 21.221 1.00 90.00 72 LEU A C 1
ATOM 513 O O . LEU A 1 72 ? -7.965 -22.763 20.240 1.00 90.00 72 LEU A O 1
ATOM 517 N N . PHE A 1 73 ? -8.088 -21.623 22.175 1.00 91.44 73 PHE A N 1
ATOM 518 C CA . PHE A 1 73 ? -6.735 -21.069 22.182 1.00 91.44 73 PHE A CA 1
ATOM 519 C C . PHE A 1 73 ? -6.116 -21.242 23.576 1.00 91.44 73 PHE A C 1
ATOM 521 O O . PHE A 1 73 ? -6.837 -21.445 24.550 1.00 91.44 73 PHE A O 1
ATOM 528 N N . ALA A 1 74 ? -4.790 -21.176 23.686 1.00 91.94 74 ALA A N 1
ATOM 529 C CA . ALA A 1 74 ? -4.124 -21.199 24.988 1.00 91.94 74 ALA A CA 1
ATOM 530 C C . ALA A 1 74 ? -4.103 -19.795 25.616 1.00 91.94 74 ALA A C 1
ATOM 532 O O . ALA A 1 74 ? -3.883 -18.812 24.912 1.00 91.94 74 ALA A O 1
ATOM 533 N N . ASP A 1 75 ? -4.280 -19.715 26.936 1.00 93.56 75 ASP A N 1
ATOM 534 C CA . ASP A 1 75 ? -4.058 -18.487 27.709 1.00 93.56 75 ASP A CA 1
ATOM 535 C C . ASP A 1 75 ? -2.619 -17.976 27.501 1.00 93.56 75 ASP A C 1
ATOM 537 O O . ASP A 1 75 ? -1.665 -18.759 27.477 1.00 93.56 75 ASP A O 1
ATOM 541 N N . GLY A 1 76 ? -2.467 -16.670 27.281 1.00 95.19 76 GLY A N 1
ATOM 542 C CA . GLY A 1 76 ? -1.202 -16.025 26.927 1.00 95.19 76 GLY A CA 1
ATOM 543 C C . GLY A 1 76 ? -0.724 -16.222 25.479 1.00 95.19 76 GLY A C 1
ATOM 544 O O . GLY A 1 76 ? 0.359 -15.743 25.145 1.00 95.19 76 GLY A O 1
ATOM 545 N N . ALA A 1 77 ? -1.475 -16.900 24.602 1.00 95.56 77 ALA A N 1
ATOM 546 C CA . ALA A 1 77 ? -1.105 -17.024 23.188 1.00 95.56 77 ALA A CA 1
ATOM 547 C C . ALA A 1 77 ? -1.383 -15.728 22.407 1.00 95.56 77 ALA A C 1
ATOM 549 O O . ALA A 1 77 ? -2.470 -15.167 22.509 1.00 95.56 77 ALA A O 1
ATOM 550 N N . THR A 1 78 ? -0.445 -15.282 21.570 1.00 97.19 78 THR A N 1
ATOM 551 C CA . THR A 1 78 ? -0.675 -14.155 20.649 1.00 97.19 78 THR A CA 1
ATOM 552 C C . THR A 1 78 ? -1.336 -14.638 19.359 1.00 97.19 78 THR A C 1
ATOM 554 O O . THR A 1 78 ? -0.802 -15.508 18.670 1.00 97.19 78 THR A O 1
ATOM 557 N N . LEU A 1 79 ? -2.480 -14.049 19.011 1.00 97.12 79 LEU A N 1
ATOM 558 C CA . LEU A 1 79 ? -3.145 -14.203 17.719 1.00 97.12 79 LEU A CA 1
ATOM 559 C C . LEU A 1 79 ? -2.764 -13.020 16.821 1.00 97.12 79 LEU A C 1
ATOM 561 O O . LEU A 1 79 ? -3.191 -11.896 17.076 1.00 97.12 79 LEU A O 1
ATOM 565 N N . THR A 1 80 ? -1.978 -13.266 15.775 1.00 97.38 80 THR A N 1
ATOM 566 C CA . THR A 1 80 ? -1.528 -12.249 14.804 1.00 97.38 80 THR A CA 1
ATOM 567 C C . THR A 1 80 ? -2.284 -12.413 13.488 1.00 97.38 80 THR A C 1
ATOM 569 O O . THR A 1 80 ? -2.419 -13.541 13.017 1.00 97.38 80 THR A O 1
ATOM 572 N N . GLU A 1 81 ? -2.773 -11.314 12.906 1.00 95.50 81 GLU A N 1
ATOM 573 C CA . GLU A 1 81 ? -3.570 -11.294 11.667 1.00 95.50 81 GLU A CA 1
ATOM 574 C C . GLU A 1 81 ? -4.747 -12.293 11.657 1.00 95.50 81 GLU A C 1
ATOM 576 O O . GLU A 1 81 ? -5.071 -12.896 10.631 1.00 95.50 81 GLU A O 1
ATOM 581 N N . SER A 1 82 ? -5.405 -12.491 12.806 1.00 95.38 82 SER A N 1
ATOM 582 C CA . SER A 1 82 ? -6.507 -13.453 12.910 1.00 95.38 82 SER A CA 1
ATOM 583 C C . SER A 1 82 ? -7.696 -13.004 12.048 1.00 95.38 82 SER A C 1
ATOM 585 O O . SER A 1 82 ? -8.064 -11.827 12.095 1.00 95.38 82 SER A O 1
ATOM 587 N N . PRO A 1 83 ? -8.355 -13.908 11.296 1.00 94.50 83 PRO A N 1
ATOM 588 C CA . PRO A 1 83 ? -9.558 -13.554 10.543 1.00 94.50 83 PRO A CA 1
ATOM 589 C C . PRO A 1 83 ? -10.724 -13.172 11.468 1.00 94.50 83 PRO A C 1
ATOM 591 O O . PRO A 1 83 ? -11.547 -12.346 11.099 1.00 94.50 83 PRO A O 1
ATOM 594 N N . VAL A 1 84 ? -10.775 -13.748 12.675 1.00 95.75 84 VAL A N 1
ATOM 595 C CA . VAL A 1 84 ? -11.740 -13.423 13.734 1.00 95.75 84 VAL A CA 1
ATOM 596 C C . VAL A 1 84 ? -11.026 -13.437 15.084 1.00 95.75 84 VAL A C 1
ATOM 598 O O . VAL A 1 84 ? -10.246 -14.347 15.379 1.00 95.75 84 VAL A O 1
ATOM 601 N N . TYR A 1 85 ? -11.339 -12.459 15.925 1.00 96.69 85 TYR A N 1
ATOM 602 C CA . TYR A 1 85 ? -10.935 -12.366 17.324 1.00 96.69 85 TYR A CA 1
ATOM 603 C C . TYR A 1 85 ? -12.155 -12.584 18.232 1.00 96.69 85 TYR A C 1
ATOM 605 O O . TYR A 1 85 ? -13.251 -12.089 17.958 1.00 96.69 85 TYR A O 1
ATOM 613 N N . LEU A 1 86 ? -11.988 -13.346 19.317 1.00 95.56 86 LEU A N 1
ATOM 614 C CA . LEU A 1 86 ? -13.058 -13.631 20.283 1.00 95.56 86 LEU A CA 1
ATOM 615 C C . LEU A 1 86 ? -13.003 -12.593 21.401 1.00 95.56 86 LEU A C 1
ATOM 617 O O . LEU A 1 86 ? -12.026 -12.547 22.144 1.00 95.56 86 LEU A O 1
ATOM 621 N N . LEU A 1 87 ? -14.032 -11.764 21.543 1.00 95.12 87 LEU A N 1
ATOM 622 C CA . LEU A 1 87 ? -13.967 -10.544 22.347 1.00 95.12 87 LEU A CA 1
ATOM 623 C C . LEU A 1 87 ? -13.765 -10.806 23.846 1.00 95.12 87 LEU A C 1
ATOM 625 O O . LEU A 1 87 ? -13.032 -10.067 24.491 1.00 95.12 87 LEU A O 1
ATOM 629 N N . GLU A 1 88 ? -14.356 -11.870 24.396 1.00 93.25 88 GLU A N 1
ATOM 630 C CA . GLU A 1 88 ? -14.129 -12.257 25.800 1.00 93.25 88 GLU A CA 1
ATOM 631 C C . GLU A 1 88 ? -12.707 -12.782 26.055 1.00 93.25 88 GLU A C 1
ATOM 633 O O . GLU A 1 88 ? -12.189 -12.639 27.158 1.00 93.25 88 GLU A O 1
ATOM 638 N N . ALA A 1 89 ? -12.078 -13.389 25.043 1.00 96.00 89 ALA A N 1
ATOM 639 C CA . ALA A 1 89 ? -10.751 -13.991 25.151 1.00 96.00 89 ALA A CA 1
ATOM 640 C C . ALA A 1 89 ? -9.627 -13.069 24.652 1.00 96.00 89 ALA A C 1
ATOM 642 O O . ALA A 1 89 ? -8.472 -13.317 24.954 1.00 96.00 89 ALA A O 1
ATOM 643 N N . THR A 1 90 ? -9.940 -12.028 23.882 1.00 97.19 90 THR A N 1
ATOM 644 C CA . THR A 1 90 ? -8.995 -11.044 23.326 1.00 97.19 90 THR A CA 1
ATOM 645 C C . THR A 1 90 ? -9.625 -9.642 23.380 1.00 97.19 90 THR A C 1
ATOM 647 O O . THR A 1 90 ? -9.918 -9.064 22.335 1.00 97.19 90 THR A O 1
ATOM 650 N N . PRO A 1 91 ? -9.915 -9.093 24.577 1.00 97.06 91 PRO A N 1
ATOM 651 C CA . PRO A 1 91 ? -10.665 -7.838 24.721 1.00 97.06 91 PRO A CA 1
ATOM 652 C C . PRO A 1 91 ? -9.892 -6.607 24.229 1.00 97.06 91 PRO A C 1
ATOM 654 O O . PRO A 1 91 ? -10.502 -5.640 23.774 1.00 97.06 91 PRO A O 1
ATOM 657 N N . VAL A 1 92 ? -8.558 -6.663 24.290 1.00 98.12 92 VAL A N 1
ATOM 658 C CA . VAL A 1 92 ? -7.637 -5.623 23.820 1.00 98.12 92 VAL A CA 1
ATOM 659 C C . VAL A 1 92 ? -6.876 -6.139 22.601 1.00 98.12 92 VAL A C 1
ATOM 661 O O . VAL A 1 92 ? -6.360 -7.258 22.622 1.00 98.12 92 VAL A O 1
ATOM 664 N N . VAL A 1 93 ? -6.782 -5.307 21.564 1.00 98.25 93 VAL A N 1
ATOM 665 C CA . VAL A 1 93 ? -6.000 -5.556 20.346 1.00 98.25 93 VAL A CA 1
ATOM 666 C C . VAL A 1 93 ? -4.852 -4.552 20.246 1.00 98.25 93 VAL A C 1
ATOM 668 O O . VAL A 1 93 ? -5.044 -3.356 20.458 1.00 98.25 93 VAL A O 1
ATOM 671 N N . SER A 1 94 ? -3.660 -5.036 19.913 1.00 98.38 94 SER A N 1
ATOM 672 C CA . SER A 1 94 ? -2.527 -4.220 19.486 1.00 98.38 94 SER A CA 1
ATOM 673 C C . SER A 1 94 ? -2.639 -3.930 17.990 1.00 98.38 94 SER A C 1
ATOM 675 O O . SER A 1 94 ? -2.736 -4.844 17.166 1.00 98.38 94 SER A O 1
ATOM 677 N N . LEU A 1 95 ? -2.613 -2.646 17.655 1.00 98.50 95 LEU A N 1
ATOM 678 C CA . LEU A 1 95 ? -2.600 -2.099 16.305 1.00 98.50 95 LEU A CA 1
ATOM 679 C C . LEU A 1 95 ? -1.177 -1.620 16.007 1.00 98.50 95 LEU A C 1
ATOM 681 O O . LEU A 1 95 ? -0.665 -0.762 16.723 1.00 98.50 95 LEU A O 1
ATOM 685 N N . ALA A 1 96 ? -0.552 -2.166 14.966 1.00 98.19 96 ALA A N 1
ATOM 686 C CA . ALA A 1 96 ? 0.801 -1.812 14.544 1.00 98.19 96 ALA A CA 1
ATOM 687 C C . ALA A 1 96 ? 0.747 -1.211 13.136 1.00 98.19 96 ALA A C 1
ATOM 689 O O . ALA A 1 96 ? 0.627 -1.932 12.144 1.00 98.19 96 ALA A O 1
ATOM 690 N N . ALA A 1 97 ? 0.810 0.115 13.034 1.00 98.19 97 ALA A N 1
ATOM 691 C CA . ALA A 1 97 ? 0.964 0.782 11.748 1.00 98.19 97 ALA A CA 1
ATOM 692 C C . ALA A 1 97 ? 2.435 0.709 11.338 1.00 98.19 97 ALA A C 1
ATOM 694 O O . ALA A 1 97 ? 3.297 1.066 12.124 1.00 98.19 97 ALA A O 1
ATOM 695 N N . THR A 1 98 ? 2.735 0.225 10.135 1.00 98.19 98 THR A N 1
ATOM 696 C CA . THR A 1 98 ? 4.103 0.085 9.619 1.00 98.19 98 THR A CA 1
ATOM 697 C C . THR A 1 98 ? 4.231 0.803 8.288 1.00 98.19 98 THR A C 1
ATOM 699 O O . THR A 1 98 ? 3.483 0.504 7.359 1.00 98.19 98 THR A O 1
ATOM 702 N N . THR A 1 99 ? 5.190 1.720 8.182 1.00 98.19 99 THR A N 1
ATOM 703 C CA . THR A 1 99 ? 5.498 2.460 6.955 1.00 98.19 99 THR A CA 1
ATOM 704 C C . THR A 1 99 ? 6.905 2.122 6.470 1.00 98.19 99 THR A C 1
ATOM 706 O O . THR A 1 99 ? 7.891 2.337 7.171 1.00 98.19 99 THR A O 1
ATOM 709 N N . THR A 1 100 ? 6.993 1.583 5.255 1.00 97.94 100 THR A N 1
ATOM 710 C CA . THR A 1 100 ? 8.234 1.221 4.559 1.00 97.94 100 THR A CA 1
ATOM 711 C C . THR A 1 100 ? 8.647 2.343 3.611 1.00 97.94 100 THR A C 1
ATOM 713 O O . THR A 1 100 ? 7.823 2.863 2.856 1.00 97.94 100 THR A O 1
ATOM 716 N N . VAL A 1 101 ? 9.930 2.702 3.640 1.00 96.94 101 VAL A N 1
ATOM 717 C CA . VAL A 1 101 ? 10.535 3.821 2.902 1.00 96.94 101 VAL A CA 1
ATOM 718 C C . VAL A 1 101 ? 11.920 3.429 2.347 1.00 96.94 101 VAL A C 1
ATOM 720 O O . VAL A 1 101 ? 12.501 2.435 2.784 1.00 96.94 101 VAL A O 1
ATOM 723 N N . PRO A 1 102 ? 12.500 4.177 1.388 1.00 94.62 102 PRO A N 1
ATOM 724 C CA . PRO A 1 102 ? 13.841 3.892 0.874 1.00 94.62 102 PRO A CA 1
ATOM 725 C C . PRO A 1 102 ? 14.926 3.987 1.961 1.00 94.62 102 PRO A C 1
ATOM 727 O O . PRO A 1 102 ? 15.160 5.057 2.514 1.00 94.62 102 PRO A O 1
ATOM 730 N N . SER A 1 103 ? 15.645 2.889 2.209 1.00 93.62 103 SER A N 1
ATOM 731 C CA . SER A 1 103 ? 16.731 2.789 3.205 1.00 93.62 103 SER A CA 1
ATOM 732 C C . SER A 1 103 ? 18.082 3.375 2.756 1.00 93.62 103 SER A C 1
ATOM 734 O O . SER A 1 103 ? 19.114 3.129 3.376 1.00 93.62 103 SER A O 1
ATOM 736 N N . ASP A 1 104 ? 18.108 4.137 1.659 1.00 91.44 104 ASP A N 1
ATOM 737 C CA . ASP A 1 104 ? 19.316 4.768 1.106 1.00 91.44 104 ASP A CA 1
ATOM 738 C C . ASP A 1 104 ? 19.431 6.270 1.446 1.00 91.44 104 ASP A C 1
ATOM 740 O O . ASP A 1 104 ? 20.265 6.984 0.881 1.00 91.44 104 ASP A O 1
ATOM 744 N N . ARG A 1 105 ? 18.574 6.758 2.354 1.00 90.75 105 ARG A N 1
ATOM 745 C CA . ARG A 1 105 ? 18.423 8.164 2.765 1.00 90.75 105 ARG A CA 1
ATOM 746 C C . ARG A 1 105 ? 17.659 8.273 4.095 1.00 90.75 105 ARG A C 1
ATOM 748 O O . ARG A 1 105 ? 16.902 7.360 4.406 1.00 90.75 105 ARG A O 1
ATOM 755 N N . PRO A 1 106 ? 17.786 9.388 4.838 1.00 95.12 106 PRO A N 1
ATOM 756 C CA . PRO A 1 106 ? 16.780 9.763 5.826 1.00 95.12 106 PRO A CA 1
ATOM 757 C C . PRO A 1 106 ? 15.447 10.099 5.137 1.00 95.12 106 PRO A C 1
ATOM 759 O O . PRO A 1 106 ? 15.436 10.699 4.056 1.00 95.12 106 PRO A O 1
ATOM 762 N N . VAL A 1 107 ? 14.338 9.722 5.770 1.00 97.44 107 VAL A N 1
ATOM 763 C CA . VAL A 1 107 ? 12.962 10.060 5.375 1.00 97.44 107 VAL A CA 1
ATOM 764 C C . VAL A 1 107 ? 12.181 10.412 6.637 1.00 97.44 107 VAL A C 1
ATOM 766 O O . VAL A 1 107 ? 12.160 9.616 7.572 1.00 97.44 107 VAL A O 1
ATOM 769 N N . THR A 1 108 ? 11.526 11.569 6.681 1.00 98.06 108 THR A N 1
ATOM 770 C CA . THR A 1 108 ? 10.614 11.902 7.786 1.00 98.06 108 THR A CA 1
ATOM 771 C C . THR A 1 108 ? 9.295 11.168 7.583 1.00 98.06 108 THR A C 1
ATOM 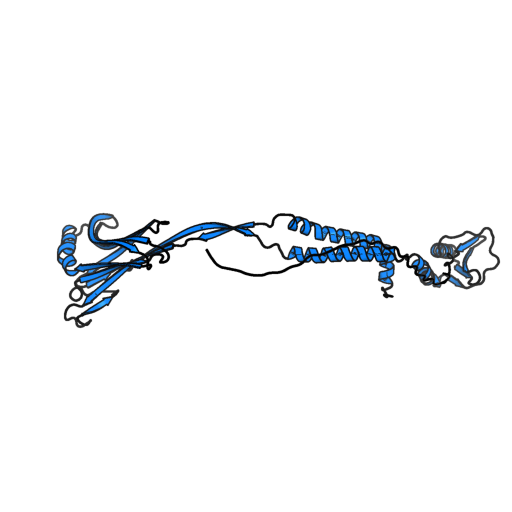773 O O . THR A 1 108 ? 8.741 11.200 6.482 1.00 98.06 108 THR A O 1
ATOM 776 N N . VAL A 1 109 ? 8.787 10.523 8.632 1.00 98.12 109 VAL A N 1
ATOM 777 C CA . VAL A 1 109 ? 7.464 9.891 8.653 1.00 98.12 109 VAL A CA 1
ATOM 778 C C . VAL A 1 109 ? 6.699 10.384 9.878 1.00 98.12 109 VAL A C 1
ATOM 780 O O . VAL A 1 109 ? 7.098 10.109 11.008 1.00 98.12 109 VAL A O 1
ATOM 783 N N . ASP A 1 110 ? 5.589 11.080 9.640 1.00 98.19 110 ASP A N 1
ATOM 784 C CA . ASP A 1 110 ? 4.579 11.410 10.647 1.00 98.19 110 ASP A CA 1
ATOM 785 C C . ASP A 1 110 ? 3.439 10.389 10.527 1.00 98.19 110 ASP A C 1
ATOM 787 O O . ASP A 1 110 ? 2.769 10.321 9.492 1.00 98.19 110 ASP A O 1
ATOM 791 N N . GLN A 1 111 ? 3.226 9.568 11.557 1.00 98.00 111 GLN A N 1
ATOM 792 C CA . GLN A 1 111 ? 2.302 8.433 11.534 1.00 98.00 111 GLN A CA 1
ATOM 793 C C . GLN A 1 111 ? 1.230 8.546 12.621 1.00 98.00 111 GLN A C 1
ATOM 795 O O . GLN A 1 111 ? 1.517 8.695 13.808 1.00 98.00 111 GLN A O 1
ATOM 800 N N . ARG A 1 112 ? -0.034 8.418 12.205 1.00 98.56 112 ARG A N 1
ATOM 801 C CA . ARG A 1 112 ? -1.211 8.529 13.069 1.00 98.56 112 ARG A CA 1
ATOM 802 C C . ARG A 1 112 ? -2.101 7.301 12.942 1.00 98.56 112 ARG A C 1
ATOM 804 O O . ARG A 1 112 ? -2.399 6.847 11.839 1.00 98.56 112 ARG A O 1
ATOM 811 N N . ILE A 1 113 ? -2.579 6.804 14.078 1.00 98.69 113 ILE A N 1
ATOM 812 C CA . ILE A 1 113 ? -3.590 5.746 14.166 1.00 98.69 113 ILE A CA 1
ATOM 813 C C . ILE A 1 113 ? -4.814 6.348 14.848 1.00 98.69 113 ILE A C 1
ATOM 815 O O . ILE A 1 113 ? -4.713 6.841 15.970 1.00 98.69 113 ILE A O 1
ATOM 819 N N . SER A 1 114 ? -5.972 6.302 14.193 1.00 98.62 114 SER A N 1
ATOM 820 C CA . SER A 1 114 ? -7.240 6.794 14.745 1.00 98.62 114 SER A CA 1
ATOM 821 C C . SER A 1 114 ? -8.364 5.778 14.574 1.00 98.62 114 SER A C 1
ATOM 823 O O . SER A 1 114 ? -8.455 5.103 13.548 1.00 98.62 114 SER A O 1
ATOM 825 N N . LEU A 1 115 ? -9.267 5.704 15.546 1.00 98.50 115 LEU A N 1
ATOM 826 C CA . LEU A 1 115 ? -10.563 5.057 15.387 1.00 98.50 115 LEU A CA 1
ATOM 827 C C . LEU A 1 115 ? -11.538 6.057 14.759 1.00 98.50 115 LEU A C 1
ATOM 829 O O . LEU A 1 115 ? -11.658 7.181 15.235 1.00 98.50 115 LEU A O 1
ATOM 833 N N . VAL A 1 116 ? -12.251 5.654 13.711 1.00 98.50 116 VAL A N 1
ATOM 834 C CA . VAL A 1 116 ? -13.249 6.483 13.024 1.00 98.50 116 VAL A CA 1
ATOM 835 C C . VAL A 1 116 ? -14.604 5.796 13.106 1.00 98.50 116 VAL A C 1
ATOM 837 O O . VAL A 1 116 ? -14.766 4.683 12.601 1.00 98.50 116 VAL A O 1
ATOM 840 N N . VAL A 1 117 ? -15.586 6.455 13.717 1.00 98.19 117 VAL A N 1
ATOM 841 C CA . VAL A 1 117 ? -16.964 5.955 13.843 1.00 98.19 117 VAL A CA 1
ATOM 842 C C . VAL A 1 117 ? -17.863 6.788 12.934 1.00 98.19 117 VAL A C 1
ATOM 844 O O . VAL A 1 117 ? -17.863 8.013 13.013 1.00 98.19 117 VAL A O 1
ATOM 847 N N . ARG A 1 118 ? -18.631 6.140 12.054 1.00 97.31 118 ARG A N 1
ATOM 848 C CA . ARG A 1 118 ? -19.511 6.796 11.071 1.00 97.31 118 ARG A CA 1
ATOM 849 C C . ARG A 1 118 ? -20.956 6.358 11.233 1.00 97.31 118 ARG A C 1
ATOM 851 O O . ARG A 1 118 ? -21.233 5.172 11.393 1.00 97.31 118 ARG A O 1
ATOM 858 N N . ALA A 1 119 ? -21.876 7.306 11.096 1.00 96.69 119 ALA A N 1
ATOM 859 C CA . ALA A 1 119 ? -23.301 7.051 10.929 1.00 96.69 119 ALA A CA 1
ATOM 860 C C . ALA A 1 119 ? -23.706 7.343 9.480 1.00 96.69 119 ALA A C 1
ATOM 862 O O . ALA A 1 119 ? -23.501 8.462 8.995 1.00 96.69 119 ALA A O 1
ATOM 863 N N . VAL A 1 120 ? -24.276 6.349 8.791 1.00 97.06 120 VAL A N 1
ATOM 864 C CA . VAL A 1 120 ? -24.626 6.461 7.366 1.00 97.06 120 VAL A CA 1
ATOM 865 C C . VAL A 1 120 ? -26.086 6.091 7.083 1.00 97.06 120 VAL A C 1
ATOM 867 O O . VAL A 1 120 ? -26.603 5.102 7.607 1.00 97.06 120 VAL A O 1
ATOM 870 N N . ASP A 1 121 ? -26.743 6.884 6.235 1.00 95.06 121 ASP A N 1
ATOM 871 C CA . ASP A 1 121 ? -28.045 6.591 5.618 1.00 95.06 121 ASP A CA 1
ATOM 872 C C . ASP A 1 121 ? -27.823 6.275 4.133 1.00 95.06 121 ASP A C 1
ATOM 874 O O . ASP A 1 121 ? -27.475 7.154 3.337 1.00 95.06 121 ASP A O 1
ATOM 878 N N . GLY A 1 122 ? -27.951 4.996 3.772 1.00 90.12 122 GLY A N 1
ATOM 879 C CA . GLY A 1 122 ? -27.461 4.485 2.493 1.00 90.12 122 GLY A CA 1
ATOM 880 C C . GLY A 1 122 ? -25.958 4.744 2.349 1.00 90.12 122 GLY A C 1
ATOM 881 O O . GLY A 1 122 ? -25.162 4.238 3.136 1.00 90.12 122 GLY A O 1
ATOM 882 N N . GLU A 1 123 ? -25.594 5.556 1.358 1.00 91.00 123 GLU A N 1
ATOM 883 C CA . GLU A 1 123 ? -24.219 6.000 1.072 1.00 91.00 123 GLU A CA 1
ATOM 884 C C . GLU A 1 123 ? -23.858 7.331 1.769 1.00 91.00 123 GLU A C 1
ATOM 886 O O . GLU A 1 123 ? -22.722 7.794 1.687 1.00 91.00 123 GLU A O 1
ATOM 891 N N . ARG A 1 124 ? -24.816 7.994 2.435 1.00 95.19 124 ARG A N 1
ATOM 892 C CA . ARG A 1 124 ? -24.628 9.341 2.989 1.00 95.19 124 ARG A CA 1
ATOM 893 C C . ARG A 1 124 ? -24.186 9.284 4.447 1.00 95.19 124 ARG A C 1
ATOM 895 O O . ARG A 1 124 ? -25.013 9.052 5.329 1.00 95.19 124 ARG A O 1
ATOM 902 N N . VAL A 1 125 ? -22.917 9.593 4.704 1.00 96.75 125 VAL A N 1
ATOM 903 C CA . VAL A 1 125 ? -22.441 9.933 6.055 1.00 96.75 125 VAL A CA 1
ATOM 904 C C . VAL A 1 125 ? -23.192 11.173 6.549 1.00 96.75 125 VAL A C 1
ATOM 906 O O . VAL A 1 125 ? -23.243 12.185 5.849 1.00 96.75 125 VAL A O 1
ATOM 909 N N . PHE A 1 126 ? -23.795 11.093 7.736 1.00 95.81 126 PHE A N 1
ATOM 910 C CA . PHE A 1 126 ? -24.477 12.224 8.385 1.00 95.81 126 PHE A CA 1
ATOM 911 C C . PHE A 1 126 ? -23.892 12.587 9.757 1.00 95.81 126 PHE A C 1
ATOM 913 O O . PHE A 1 126 ? -24.198 13.655 10.284 1.00 95.81 126 PHE A O 1
ATOM 920 N N . TRP A 1 127 ? -23.035 11.730 10.313 1.00 97.06 127 TRP A N 1
ATOM 921 C CA . TRP A 1 127 ? -22.223 11.994 11.500 1.00 97.06 127 TRP A CA 1
ATOM 922 C C . TRP A 1 127 ? -20.931 11.169 11.417 1.00 97.06 127 TRP A C 1
ATOM 924 O O . TRP A 1 127 ? -20.954 10.027 10.951 1.00 97.06 127 TRP A O 1
ATOM 934 N N . GLU A 1 128 ? -19.816 11.757 11.845 1.00 97.12 128 GLU A N 1
ATOM 935 C CA . GLU A 1 128 ? -18.506 11.112 11.961 1.00 97.12 128 GLU A CA 1
ATOM 936 C C . GLU A 1 128 ? -17.821 11.595 13.244 1.00 97.12 128 GLU A C 1
ATOM 938 O O . GLU A 1 128 ? -17.882 12.779 13.581 1.00 97.12 128 GLU A O 1
ATOM 943 N N . GLU A 1 129 ? -17.154 10.673 13.927 1.00 97.44 129 GLU A N 1
ATOM 944 C CA . GLU A 1 129 ? -16.286 10.904 15.079 1.00 97.44 129 GLU A CA 1
ATOM 945 C C . GLU A 1 129 ? -14.917 10.269 14.807 1.00 97.44 129 GLU A C 1
ATOM 947 O O . GLU A 1 129 ? -14.816 9.267 14.094 1.00 97.44 129 GLU A O 1
ATOM 952 N N . THR A 1 130 ? -13.850 10.874 15.328 1.00 98.12 130 THR A N 1
ATOM 953 C CA . THR A 1 130 ? -12.473 10.381 15.195 1.00 98.12 130 THR A CA 1
ATOM 954 C C . THR A 1 130 ? -11.769 10.490 16.544 1.00 98.12 130 THR A C 1
ATOM 956 O O . THR A 1 130 ? -11.527 11.600 17.015 1.00 98.12 130 THR A O 1
ATOM 959 N N . ASP A 1 131 ? -11.399 9.348 17.120 1.00 98.00 131 ASP A N 1
ATOM 960 C CA . ASP A 1 131 ? -10.577 9.246 18.327 1.00 98.00 131 ASP A CA 1
ATOM 961 C C . ASP A 1 131 ? -9.140 8.883 17.932 1.00 98.00 131 ASP A C 1
ATOM 963 O O . ASP A 1 131 ? -8.905 7.849 17.304 1.00 98.00 131 ASP A O 1
ATOM 967 N N . VAL A 1 132 ? -8.157 9.710 18.293 1.00 98.31 132 VAL A N 1
ATOM 968 C CA . VAL A 1 132 ? -6.739 9.428 18.008 1.00 98.31 132 VAL A CA 1
ATOM 969 C C . VAL A 1 132 ? -6.194 8.428 19.035 1.00 98.31 132 VAL A C 1
ATOM 971 O O . VAL A 1 132 ? -6.273 8.667 20.239 1.00 98.31 132 VAL A O 1
ATOM 974 N N . LEU A 1 133 ? -5.636 7.315 18.553 1.00 98.25 133 LEU A N 1
ATOM 975 C CA . LEU A 1 133 ? -5.074 6.218 19.353 1.00 98.25 133 LEU A CA 1
ATOM 976 C C . LEU A 1 133 ? -3.539 6.271 19.448 1.00 98.25 133 LEU A C 1
ATOM 978 O O . LEU A 1 133 ? -2.972 5.779 20.423 1.00 98.25 133 LEU A O 1
ATOM 982 N N . ALA A 1 134 ? -2.874 6.844 18.441 1.00 98.25 134 ALA A N 1
ATOM 983 C CA . ALA A 1 134 ? -1.455 7.201 18.449 1.00 98.25 134 ALA A CA 1
ATOM 984 C C . ALA A 1 134 ? -1.167 8.297 17.410 1.00 98.25 134 ALA A C 1
ATOM 986 O O . ALA A 1 134 ? -1.867 8.393 16.401 1.00 98.25 134 ALA A O 1
ATOM 987 N N . ASP A 1 135 ? -0.144 9.110 17.668 1.00 98.06 135 ASP A N 1
ATOM 988 C CA . ASP A 1 135 ? 0.300 10.222 16.821 1.00 98.06 135 ASP A CA 1
ATOM 989 C C . ASP A 1 135 ? 1.801 10.437 17.075 1.00 98.06 135 ASP A C 1
ATOM 991 O O . ASP A 1 135 ? 2.186 10.943 18.131 1.00 98.06 135 ASP A O 1
ATOM 995 N N . GLU A 1 136 ? 2.651 9.968 16.163 1.00 97.81 136 GLU A N 1
ATOM 996 C CA . GLU A 1 136 ? 4.109 9.903 16.333 1.00 97.81 136 GLU A CA 1
ATOM 997 C C . GLU A 1 136 ? 4.858 10.404 15.090 1.00 97.81 136 GLU A C 1
ATOM 999 O O . GLU A 1 136 ? 4.298 10.495 14.001 1.00 97.81 136 GLU A O 1
ATOM 1004 N N . SER A 1 137 ? 6.140 10.740 15.255 1.00 96.44 137 SER A N 1
ATOM 1005 C CA . SER A 1 137 ? 6.981 11.329 14.207 1.00 96.44 137 SER A CA 1
ATOM 1006 C C . SER A 1 137 ? 8.432 10.878 14.362 1.00 96.44 137 SER A C 1
ATOM 1008 O O . SER A 1 137 ? 8.973 10.920 15.474 1.00 96.44 137 SER A O 1
ATOM 1010 N N . ALA A 1 138 ? 9.068 10.458 13.266 1.00 96.88 138 ALA A N 1
ATOM 1011 C CA . ALA A 1 138 ? 10.449 9.979 13.263 1.00 96.88 138 ALA A CA 1
ATOM 1012 C C . ALA A 1 138 ? 11.201 10.281 11.955 1.00 96.88 138 ALA A C 1
ATOM 1014 O O . ALA A 1 138 ? 10.618 10.325 10.872 1.00 96.88 138 ALA A O 1
ATOM 1015 N N . GLU A 1 139 ? 12.529 10.416 12.054 1.00 96.81 139 GLU A N 1
ATOM 1016 C CA . GLU A 1 139 ? 13.441 10.345 10.906 1.00 96.81 139 GLU A CA 1
ATOM 1017 C C . GLU A 1 139 ? 13.904 8.889 10.732 1.00 96.81 139 GLU A C 1
ATOM 1019 O O . GLU A 1 139 ? 14.598 8.326 11.581 1.00 96.81 139 GLU A O 1
ATOM 1024 N N . VAL A 1 140 ? 13.488 8.270 9.631 1.00 96.31 140 VAL A N 1
ATOM 1025 C CA . VAL A 1 140 ? 13.687 6.853 9.311 1.00 96.31 140 VAL A CA 1
ATOM 1026 C C . VAL A 1 140 ? 14.925 6.706 8.431 1.00 96.31 140 VAL A C 1
ATOM 1028 O O . VAL A 1 140 ? 15.062 7.421 7.441 1.00 96.31 140 VAL A O 1
ATOM 1031 N N . THR A 1 141 ? 15.836 5.790 8.775 1.00 93.88 141 THR A N 1
ATOM 1032 C CA . THR A 1 141 ? 17.132 5.618 8.071 1.00 93.88 141 THR A CA 1
ATOM 1033 C C . THR A 1 141 ? 17.491 4.165 7.744 1.00 93.88 141 THR A C 1
ATOM 1035 O O . THR A 1 141 ? 18.386 3.915 6.942 1.00 93.88 141 THR A O 1
ATOM 1038 N N . ASP A 1 142 ? 16.781 3.204 8.327 1.00 90.75 142 ASP A N 1
ATOM 1039 C CA . ASP A 1 142 ? 16.881 1.758 8.097 1.00 90.75 142 ASP A CA 1
ATOM 1040 C C . ASP A 1 142 ? 15.831 1.227 7.101 1.00 90.75 142 ASP A C 1
ATOM 1042 O O . ASP A 1 142 ? 16.003 0.141 6.546 1.00 90.75 142 ASP A O 1
ATOM 1046 N N . GLY A 1 143 ? 14.797 2.023 6.807 1.00 94.38 143 GLY A N 1
ATOM 1047 C CA . GLY A 1 143 ? 13.801 1.772 5.759 1.00 94.38 143 GLY A CA 1
ATOM 1048 C C . GLY A 1 143 ? 12.413 1.362 6.249 1.00 94.38 143 GLY A C 1
ATOM 1049 O O . GLY A 1 143 ? 11.527 1.169 5.417 1.00 94.38 143 GLY A O 1
ATOM 1050 N N . THR A 1 144 ? 12.180 1.256 7.560 1.00 96.56 144 THR A N 1
ATOM 1051 C CA . THR A 1 144 ? 10.852 0.929 8.104 1.00 96.56 144 THR A CA 1
ATOM 1052 C C . THR A 1 144 ? 10.622 1.633 9.439 1.00 96.56 144 THR A C 1
ATOM 1054 O O . THR A 1 144 ? 11.451 1.545 10.335 1.00 96.56 144 THR A O 1
ATOM 1057 N N . TYR A 1 145 ? 9.465 2.278 9.596 1.00 97.25 145 TYR A N 1
ATOM 1058 C CA . TYR A 1 145 ? 8.983 2.806 10.874 1.00 97.25 145 TYR A CA 1
ATOM 1059 C C . TYR A 1 145 ? 7.693 2.102 11.290 1.00 97.25 145 TYR A C 1
ATOM 1061 O O . TYR A 1 145 ? 6.874 1.779 10.427 1.00 97.25 145 TYR A O 1
ATOM 1069 N N . THR A 1 146 ? 7.503 1.890 12.594 1.00 97.88 146 THR A N 1
ATOM 1070 C CA . THR A 1 146 ? 6.288 1.278 13.143 1.00 97.88 146 THR A CA 1
ATOM 1071 C C . THR A 1 146 ? 5.828 2.010 14.402 1.00 97.88 146 THR A C 1
ATOM 1073 O O . THR A 1 146 ? 6.537 2.000 15.407 1.00 97.88 146 THR A O 1
ATOM 1076 N N . THR A 1 147 ? 4.614 2.559 14.371 1.00 98.12 147 THR A N 1
ATOM 1077 C CA . THR A 1 147 ? 3.870 3.012 15.555 1.00 98.12 147 THR A CA 1
ATOM 1078 C C . THR A 1 147 ? 2.961 1.891 16.058 1.00 98.12 147 THR A C 1
ATOM 1080 O O . THR A 1 147 ? 2.151 1.349 15.301 1.00 98.12 147 THR A O 1
ATOM 1083 N N . GLU A 1 148 ? 3.044 1.571 17.351 1.00 98.00 148 GLU A N 1
ATOM 1084 C CA . GLU A 1 148 ? 2.186 0.577 18.010 1.00 98.00 148 GLU A CA 1
ATOM 1085 C C . GLU A 1 148 ? 1.257 1.229 19.045 1.00 98.00 148 GLU A C 1
ATOM 1087 O O . GLU A 1 148 ? 1.672 2.080 19.829 1.00 98.00 148 GLU A O 1
ATOM 1092 N N . THR A 1 149 ? -0.007 0.802 19.097 1.00 98.56 149 THR A N 1
ATOM 1093 C CA . THR A 1 149 ? -0.968 1.230 20.130 1.00 98.56 149 THR A CA 1
ATOM 1094 C C . THR A 1 149 ? -1.926 0.106 20.516 1.00 98.56 149 THR A C 1
ATOM 1096 O O . THR A 1 149 ? -2.129 -0.840 19.757 1.00 98.56 149 THR A O 1
ATOM 1099 N N . ALA A 1 150 ? -2.521 0.193 21.706 1.00 98.12 150 ALA A N 1
ATOM 1100 C CA . ALA A 1 150 ? -3.431 -0.814 22.246 1.00 98.12 150 ALA A CA 1
ATOM 1101 C C . ALA A 1 150 ? -4.858 -0.260 22.353 1.00 98.12 150 ALA A C 1
ATOM 1103 O O . ALA A 1 150 ? -5.086 0.794 22.946 1.00 98.12 150 ALA A O 1
ATOM 1104 N N . PHE A 1 151 ? -5.828 -0.996 21.814 1.00 98.25 151 PHE A N 1
ATOM 1105 C CA . PHE A 1 151 ? -7.228 -0.592 21.737 1.00 98.25 151 PHE A CA 1
ATOM 1106 C C . PHE A 1 151 ? -8.143 -1.609 22.436 1.00 98.25 151 PHE A C 1
ATOM 1108 O O . PHE A 1 151 ? -8.169 -2.787 22.080 1.00 98.25 151 PHE A O 1
ATOM 1115 N N . ASP A 1 152 ? -8.902 -1.157 23.438 1.00 98.06 152 ASP A N 1
ATOM 1116 C CA . ASP A 1 152 ? -9.865 -1.987 24.173 1.00 98.06 152 ASP A CA 1
ATOM 1117 C C . ASP A 1 152 ? -11.208 -2.050 23.425 1.00 98.06 152 ASP A C 1
ATOM 1119 O O . ASP A 1 152 ? -12.091 -1.195 23.567 1.00 98.06 152 ASP A O 1
ATOM 1123 N N . VAL A 1 153 ? -11.357 -3.097 22.612 1.00 97.88 153 VAL A N 1
ATOM 1124 C CA . VAL A 1 153 ? -12.556 -3.361 21.811 1.00 97.88 153 VAL A CA 1
ATOM 1125 C C . VAL A 1 153 ? -13.751 -3.694 22.713 1.00 97.88 153 VAL A C 1
ATOM 1127 O O . VAL A 1 153 ? -14.893 -3.385 22.364 1.00 97.88 153 VAL A O 1
ATOM 1130 N N . ALA A 1 154 ? -13.523 -4.295 23.887 1.00 96.69 154 ALA A N 1
ATOM 1131 C CA . ALA A 1 154 ? -14.585 -4.685 24.812 1.00 96.69 154 ALA A CA 1
ATOM 1132 C C . ALA A 1 154 ? -15.183 -3.469 25.539 1.00 96.69 154 ALA A C 1
ATOM 1134 O O . ALA A 1 154 ? -16.413 -3.345 25.634 1.00 96.69 154 ALA A O 1
ATOM 1135 N N . ALA A 1 155 ? -14.337 -2.534 25.975 1.00 96.94 155 ALA A N 1
ATOM 1136 C CA . ALA A 1 155 ? -14.752 -1.234 26.487 1.00 96.94 155 ALA A CA 1
ATOM 1137 C C . ALA A 1 155 ? -15.422 -0.396 25.390 1.00 96.94 155 ALA A C 1
ATOM 1139 O O . ALA A 1 155 ? -16.517 0.119 25.615 1.00 96.94 155 ALA A O 1
ATOM 1140 N N . PHE A 1 156 ? -14.844 -0.316 24.183 1.00 97.25 156 PHE A N 1
ATOM 1141 C CA . PHE A 1 156 ? -15.450 0.415 23.064 1.00 97.25 156 PHE A CA 1
ATOM 1142 C C . PHE A 1 156 ? -16.839 -0.125 22.689 1.00 97.25 156 PHE A C 1
ATOM 1144 O O . PHE A 1 156 ? -17.786 0.662 22.578 1.00 97.25 156 PHE A O 1
ATOM 1151 N N . ARG A 1 157 ? -16.998 -1.459 22.573 1.00 96.38 157 ARG A N 1
ATOM 1152 C CA . ARG A 1 157 ? -18.294 -2.123 22.320 1.00 96.38 157 ARG A CA 1
ATOM 1153 C C . ARG A 1 157 ? -19.358 -1.645 23.304 1.00 96.38 157 ARG A C 1
ATOM 1155 O O . ARG A 1 157 ? -20.482 -1.350 22.901 1.00 96.38 157 ARG A O 1
ATOM 1162 N N . THR A 1 158 ? -18.995 -1.620 24.582 1.00 95.19 158 THR A N 1
ATOM 1163 C CA . THR A 1 158 ? -19.924 -1.442 25.702 1.00 95.19 158 THR A CA 1
ATOM 1164 C C . THR A 1 158 ? -20.236 0.030 25.965 1.00 95.19 158 THR A C 1
ATOM 1166 O O . THR A 1 158 ? -21.391 0.369 26.202 1.00 95.19 158 THR A O 1
ATOM 1169 N N . ASN A 1 159 ? -19.226 0.899 25.891 1.00 94.25 159 ASN A N 1
ATOM 1170 C CA . ASN A 1 159 ? -19.324 2.286 26.342 1.00 94.25 159 ASN A CA 1
ATOM 1171 C C . ASN A 1 159 ? -19.723 3.256 25.224 1.00 94.25 159 ASN A C 1
ATOM 1173 O O . ASN A 1 159 ? -20.506 4.158 25.490 1.00 94.25 159 ASN A O 1
ATOM 1177 N N . ARG A 1 160 ? -19.212 3.079 23.992 1.00 95.19 160 ARG A N 1
ATOM 1178 C CA . ARG A 1 160 ? -19.423 4.040 22.888 1.00 95.19 160 ARG A CA 1
ATOM 1179 C C . ARG A 1 160 ? -20.198 3.456 21.713 1.00 95.19 160 ARG A C 1
ATOM 1181 O O . ARG A 1 160 ? -21.165 4.053 21.251 1.00 95.19 160 ARG A O 1
ATOM 1188 N N . LEU A 1 161 ? -19.840 2.258 21.251 1.00 95.00 161 LEU A N 1
ATOM 1189 C CA . LEU A 1 161 ? -20.494 1.648 20.090 1.00 95.00 161 LEU A CA 1
ATOM 1190 C C . LEU A 1 161 ? -21.969 1.308 20.360 1.00 95.00 161 LEU A C 1
ATOM 1192 O O . LEU A 1 161 ? -22.805 1.471 19.473 1.00 95.00 161 LEU A O 1
ATOM 1196 N N . ALA A 1 162 ? -22.300 0.850 21.571 1.00 94.62 162 ALA A N 1
ATOM 1197 C CA . ALA A 1 162 ? -23.681 0.607 21.988 1.00 94.62 162 ALA A CA 1
ATOM 1198 C C . ALA A 1 162 ? -24.497 1.907 22.123 1.00 94.62 162 ALA A C 1
ATOM 1200 O O . ALA A 1 162 ? -25.650 1.941 21.696 1.00 94.62 162 ALA A O 1
ATOM 1201 N N . GLU A 1 163 ? -23.891 2.971 22.658 1.00 95.12 163 GLU A N 1
ATOM 1202 C CA . GLU A 1 163 ? -24.490 4.305 22.791 1.00 95.12 163 GLU A CA 1
ATOM 1203 C C . GLU A 1 163 ? -24.840 4.886 21.412 1.00 95.12 163 GLU A C 1
ATOM 1205 O O . GLU A 1 163 ? -26.015 5.084 21.109 1.00 95.12 163 GLU A O 1
ATOM 1210 N N . VAL A 1 164 ? -23.848 5.024 20.525 1.00 95.25 164 VAL A N 1
ATOM 1211 C CA . VAL A 1 164 ? -24.020 5.573 19.167 1.00 95.25 164 VAL A CA 1
ATOM 1212 C C . VAL A 1 164 ? -25.035 4.756 18.352 1.00 95.25 164 VAL A C 1
ATOM 1214 O O . VAL A 1 164 ? -25.924 5.322 17.711 1.00 95.25 164 VAL A O 1
ATOM 1217 N N . ARG A 1 165 ? -24.985 3.413 18.420 1.00 94.44 165 ARG A N 1
ATOM 1218 C CA . ARG A 1 165 ? -25.997 2.540 17.784 1.00 94.44 165 ARG A CA 1
ATOM 1219 C C . ARG A 1 165 ? -27.407 2.773 18.354 1.00 94.44 165 ARG A C 1
ATOM 1221 O O . ARG A 1 165 ? -28.375 2.695 17.598 1.00 94.44 165 ARG A O 1
ATOM 1228 N N . SER A 1 166 ? -27.536 3.064 19.650 1.00 94.50 166 SER A N 1
ATOM 1229 C CA . SER A 1 166 ? -28.823 3.338 20.300 1.00 94.50 166 SER A CA 1
ATOM 1230 C C . SER A 1 166 ? -29.393 4.716 19.946 1.00 94.50 166 SER A C 1
ATOM 1232 O O . SER A 1 166 ? -30.611 4.834 19.826 1.00 94.50 166 SER A O 1
ATOM 1234 N N . GLU A 1 167 ? -28.555 5.742 19.777 1.00 95.12 167 GLU A N 1
ATOM 1235 C CA . GLU A 1 167 ? -28.999 7.092 19.391 1.00 95.12 167 GLU A CA 1
ATOM 1236 C C . GLU A 1 167 ? -29.481 7.153 17.933 1.00 95.12 167 GLU A C 1
ATOM 1238 O O . GLU A 1 167 ? -30.508 7.764 17.638 1.00 95.12 167 GLU A O 1
ATOM 1243 N N . ILE A 1 168 ? -28.779 6.476 17.018 1.00 93.75 168 ILE A N 1
ATOM 1244 C CA . ILE A 1 168 ? -29.152 6.404 15.594 1.00 93.75 168 ILE A CA 1
ATOM 1245 C C . ILE A 1 168 ? -30.417 5.556 15.391 1.00 93.75 168 ILE A C 1
ATOM 1247 O O . ILE A 1 168 ? -31.267 5.882 14.551 1.00 93.75 168 ILE A O 1
ATOM 1251 N N . GLY A 1 169 ? -30.555 4.467 16.154 1.00 91.44 169 GLY A N 1
ATOM 1252 C CA . GLY A 1 169 ? -31.701 3.564 16.097 1.00 91.44 169 GLY A CA 1
ATOM 1253 C C . GLY A 1 169 ? -31.896 2.967 14.700 1.00 91.44 169 GLY A C 1
ATOM 1254 O O . GLY A 1 169 ? -31.032 2.262 14.189 1.00 91.44 169 GLY A O 1
ATOM 1255 N N . SER A 1 170 ? -33.043 3.244 14.073 1.00 90.50 170 SER A N 1
ATOM 1256 C CA . SER A 1 170 ? -33.366 2.794 12.708 1.00 90.50 170 SER A CA 1
ATOM 1257 C C . SER A 1 170 ? -33.085 3.838 11.616 1.00 90.50 170 SER A C 1
ATOM 1259 O O . SER A 1 170 ? -33.484 3.635 10.472 1.00 90.50 170 SER A O 1
ATOM 1261 N N . SER A 1 171 ? -32.455 4.968 11.954 1.00 91.19 171 SER A N 1
ATOM 1262 C CA . SER A 1 171 ? -32.254 6.116 11.046 1.00 91.19 171 SER A CA 1
ATOM 1263 C C . SER A 1 171 ? -31.052 5.961 10.105 1.00 91.19 171 SER A C 1
ATOM 1265 O O . SER A 1 171 ? -30.792 6.836 9.285 1.00 91.19 171 SER A O 1
ATOM 1267 N N . GLY A 1 172 ? -30.289 4.879 10.256 1.00 93.38 172 GLY A N 1
ATOM 1268 C CA . GLY A 1 172 ? -29.055 4.608 9.530 1.00 93.38 172 GLY A CA 1
ATOM 1269 C C . GLY A 1 172 ? -28.349 3.380 10.100 1.00 93.38 172 GLY A C 1
ATOM 1270 O O . GLY A 1 172 ? -28.931 2.612 10.867 1.00 93.38 172 GLY A O 1
ATOM 1271 N N . ARG A 1 173 ? -27.078 3.202 9.740 1.00 94.75 173 ARG A N 1
ATOM 1272 C CA . ARG A 1 173 ? -26.196 2.138 10.247 1.00 94.75 173 ARG A CA 1
ATOM 1273 C C . ARG A 1 173 ? -24.866 2.723 10.719 1.00 94.75 173 ARG A C 1
ATOM 1275 O O . ARG A 1 173 ? -24.417 3.735 10.185 1.00 94.75 173 ARG A O 1
ATOM 1282 N N . VAL A 1 174 ? -24.257 2.079 11.716 1.00 96.19 174 VAL A N 1
ATOM 1283 C CA . VAL A 1 174 ? -22.937 2.456 12.244 1.00 96.19 174 VAL A CA 1
ATOM 1284 C C . VAL A 1 174 ? -21.852 1.636 11.566 1.00 96.19 174 VAL A C 1
ATOM 1286 O O . VAL A 1 174 ? -21.909 0.405 11.581 1.00 96.19 174 VAL A O 1
ATOM 1289 N N . GLU A 1 175 ? -20.855 2.323 11.027 1.00 97.19 175 GLU A N 1
ATOM 1290 C CA . GLU A 1 175 ? -19.599 1.752 10.546 1.00 97.19 175 GLU A CA 1
ATOM 1291 C C . GLU A 1 175 ? -18.455 2.192 11.465 1.00 97.19 175 GLU A C 1
ATOM 1293 O O . GLU A 1 175 ? -18.495 3.282 12.038 1.00 97.19 175 GLU A O 1
ATOM 1298 N N . VAL A 1 176 ? -17.438 1.346 11.612 1.00 98.19 176 VAL A N 1
ATOM 1299 C CA . VAL A 1 176 ? -16.228 1.648 12.385 1.00 98.19 176 VAL A CA 1
ATOM 1300 C C . VAL A 1 176 ? -15.023 1.285 11.530 1.00 98.19 176 VAL A C 1
ATOM 1302 O O . VAL A 1 176 ? -15.032 0.259 10.849 1.00 98.19 176 VAL A O 1
ATOM 1305 N N . PHE A 1 177 ? -13.991 2.120 11.563 1.00 98.50 177 PHE A N 1
ATOM 1306 C CA . PHE A 1 177 ? -12.737 1.909 10.851 1.00 98.50 177 PHE A CA 1
ATOM 1307 C C . PHE A 1 177 ? -11.561 2.222 11.776 1.00 98.50 177 PHE A C 1
ATOM 1309 O O . PHE A 1 177 ? -11.640 3.151 12.577 1.00 98.50 177 PHE A O 1
ATOM 1316 N N . VAL A 1 178 ? -10.450 1.507 11.621 1.00 98.56 178 VAL A N 1
ATOM 1317 C CA . VAL A 1 178 ? -9.136 2.023 12.015 1.00 98.56 178 VAL A CA 1
ATOM 1318 C C . VAL A 1 178 ? -8.569 2.753 10.804 1.00 98.56 178 VAL A C 1
ATOM 1320 O O . VAL A 1 178 ? -8.387 2.156 9.740 1.00 98.56 178 VAL A O 1
ATOM 1323 N N . ARG A 1 179 ? -8.332 4.056 10.955 1.00 98.62 179 ARG A N 1
ATOM 1324 C CA . ARG A 1 179 ? -7.654 4.889 9.968 1.00 98.62 179 ARG A CA 1
ATOM 1325 C C . ARG A 1 179 ? -6.191 5.030 10.371 1.00 98.62 179 ARG A C 1
ATOM 1327 O O . ARG A 1 179 ? -5.890 5.578 11.430 1.00 98.62 179 ARG A O 1
ATOM 1334 N N . THR A 1 180 ? -5.305 4.536 9.519 1.00 98.50 180 THR A N 1
ATOM 1335 C CA . THR A 1 180 ? -3.868 4.797 9.591 1.00 98.50 180 THR A CA 1
ATOM 1336 C C . THR A 1 180 ? -3.540 5.861 8.559 1.00 98.50 180 THR A C 1
ATOM 1338 O O . THR A 1 180 ? -3.837 5.690 7.378 1.00 98.50 180 THR A O 1
ATOM 1341 N N . GLU A 1 181 ? -2.938 6.952 9.007 1.00 98.38 181 GLU A N 1
ATOM 1342 C CA . GLU A 1 181 ? -2.439 8.045 8.177 1.00 98.38 181 GLU A CA 1
ATOM 1343 C C . GLU A 1 181 ? -0.911 8.077 8.311 1.00 98.38 181 GLU A C 1
ATOM 1345 O O . GLU A 1 181 ? -0.359 7.832 9.387 1.00 98.38 181 GLU A O 1
ATOM 1350 N N . SER A 1 182 ? -0.198 8.297 7.210 1.00 98.31 182 SER A N 1
ATOM 1351 C CA . SER A 1 182 ? 1.259 8.439 7.203 1.00 98.31 182 SER A CA 1
ATOM 1352 C C . SER A 1 182 ? 1.666 9.487 6.178 1.00 98.31 182 SER A C 1
ATOM 1354 O O . SER A 1 182 ? 1.593 9.238 4.974 1.00 98.31 182 SER A O 1
ATOM 1356 N N . ALA A 1 183 ? 2.075 10.657 6.666 1.00 98.12 183 ALA A N 1
ATOM 1357 C CA . ALA A 1 183 ? 2.695 11.694 5.854 1.00 98.12 183 ALA A CA 1
ATOM 1358 C C . ALA A 1 183 ? 4.203 11.428 5.791 1.00 98.12 183 ALA A C 1
ATOM 1360 O O . ALA A 1 183 ? 4.830 11.101 6.800 1.00 98.12 183 ALA A O 1
ATOM 1361 N N . ILE A 1 184 ? 4.770 11.501 4.590 1.00 98.12 184 ILE A N 1
ATOM 1362 C CA . ILE A 1 184 ? 6.119 11.014 4.289 1.00 98.12 184 ILE A CA 1
ATOM 1363 C C . ILE A 1 184 ? 6.860 12.094 3.505 1.00 98.12 184 ILE A C 1
ATOM 1365 O O . ILE A 1 184 ? 6.375 12.517 2.458 1.00 98.12 184 ILE A O 1
ATOM 1369 N N . ASP A 1 185 ? 8.041 12.510 3.968 1.00 97.12 185 ASP A N 1
ATOM 1370 C CA . ASP A 1 185 ? 8.921 13.443 3.252 1.00 97.12 185 ASP A CA 1
ATOM 1371 C C . ASP A 1 185 ? 10.330 12.856 3.082 1.00 97.12 185 ASP A C 1
ATOM 1373 O O . ASP A 1 185 ? 11.086 12.692 4.042 1.00 97.12 185 ASP A O 1
ATOM 1377 N N . SER A 1 186 ? 10.703 12.547 1.836 1.00 94.69 186 SER A N 1
ATOM 1378 C CA . SER A 1 186 ? 12.044 12.058 1.475 1.00 94.69 186 SER A CA 1
ATOM 1379 C C . SER A 1 186 ? 13.018 13.170 1.060 1.00 94.69 186 SER A C 1
ATOM 1381 O O . SER A 1 186 ? 14.075 12.895 0.477 1.00 94.69 186 SER A O 1
ATOM 1383 N N . GLY A 1 187 ? 12.634 14.438 1.245 1.00 93.12 187 GLY A N 1
ATOM 1384 C CA . GLY A 1 187 ? 13.343 15.629 0.768 1.00 93.12 187 GLY A CA 1
ATOM 1385 C C . GLY A 1 187 ? 13.298 15.828 -0.755 1.00 93.12 187 GLY A C 1
ATOM 1386 O O . GLY A 1 187 ? 13.781 16.843 -1.262 1.00 93.12 187 GLY A O 1
ATOM 1387 N N . ARG A 1 188 ? 12.732 14.870 -1.504 1.00 91.38 188 ARG A N 1
ATOM 1388 C CA . ARG A 1 188 ? 12.468 14.959 -2.953 1.00 91.38 188 ARG A CA 1
ATOM 1389 C C . ARG A 1 188 ? 10.995 14.741 -3.288 1.00 91.38 188 ARG A C 1
ATOM 1391 O O . ARG A 1 188 ? 10.492 15.423 -4.179 1.00 91.38 188 ARG A O 1
ATOM 1398 N N . TYR A 1 189 ? 10.344 13.782 -2.639 1.00 93.75 189 TYR A N 1
ATOM 1399 C CA . TYR A 1 189 ? 8.913 13.546 -2.783 1.00 93.75 189 TYR A CA 1
ATOM 1400 C C . TYR A 1 189 ? 8.268 13.661 -1.404 1.00 93.75 189 TYR A C 1
ATOM 1402 O O . TYR A 1 189 ? 8.808 13.143 -0.426 1.00 93.75 189 TYR A O 1
ATOM 1410 N N . THR A 1 190 ? 7.113 14.314 -1.366 1.00 95.75 190 THR A N 1
ATOM 1411 C CA . THR A 1 190 ? 6.214 14.332 -0.215 1.00 95.75 190 THR A CA 1
ATOM 1412 C C . THR A 1 190 ? 4.953 13.577 -0.620 1.00 95.75 190 THR A C 1
ATOM 1414 O O . THR A 1 190 ? 4.434 13.827 -1.711 1.00 95.75 190 THR A O 1
ATOM 1417 N N . ASP A 1 191 ? 4.483 12.651 0.209 1.00 95.88 191 ASP A N 1
ATOM 1418 C CA . ASP A 1 191 ? 3.286 11.844 -0.059 1.00 95.88 191 ASP A CA 1
ATOM 1419 C C . ASP A 1 191 ? 2.479 11.608 1.230 1.00 95.88 191 ASP A C 1
ATOM 1421 O O . ASP A 1 191 ? 2.994 11.784 2.336 1.00 95.88 191 ASP A O 1
ATOM 1425 N N . GLU A 1 192 ? 1.214 11.220 1.088 1.00 97.25 192 GLU A N 1
ATOM 1426 C CA . GLU A 1 192 ? 0.292 10.957 2.197 1.00 97.25 192 GLU A CA 1
ATOM 1427 C C . GLU A 1 192 ? -0.456 9.643 1.942 1.00 97.25 192 GLU A C 1
ATOM 1429 O O . GLU A 1 192 ? -1.308 9.542 1.057 1.00 97.25 192 GLU A O 1
ATOM 1434 N N . LEU A 1 193 ? -0.125 8.612 2.721 1.00 98.00 193 LEU A N 1
ATOM 1435 C CA . LEU A 1 193 ? -0.750 7.297 2.627 1.00 98.00 193 LEU A CA 1
ATOM 1436 C C . LEU A 1 193 ? -1.835 7.143 3.696 1.00 98.00 193 LEU A C 1
ATOM 1438 O O . LEU A 1 193 ? -1.569 7.242 4.894 1.00 98.00 193 LEU A O 1
ATOM 1442 N N . THR A 1 194 ? -3.062 6.855 3.256 1.00 98.12 194 THR A N 1
ATOM 1443 C CA . THR A 1 194 ? -4.210 6.588 4.132 1.00 98.12 194 THR A CA 1
ATOM 1444 C C . THR A 1 194 ? -4.714 5.160 3.940 1.00 98.12 194 THR A C 1
ATOM 1446 O O . THR A 1 194 ? -5.138 4.782 2.847 1.00 98.12 194 THR A O 1
ATOM 1449 N N . VAL A 1 195 ? -4.753 4.383 5.020 1.00 98.06 195 VAL A N 1
ATOM 1450 C CA . VAL A 1 195 ? -5.395 3.062 5.079 1.00 98.06 195 VAL A CA 1
ATOM 1451 C C . VAL A 1 195 ? -6.639 3.175 5.957 1.00 98.06 195 VAL A C 1
ATOM 1453 O O . VAL A 1 195 ? -6.542 3.579 7.112 1.00 98.06 195 VAL A O 1
ATOM 1456 N N . MET A 1 196 ? -7.815 2.816 5.436 1.00 97.94 196 MET A N 1
ATOM 1457 C CA . MET A 1 196 ? -9.059 2.735 6.218 1.00 97.94 196 MET A CA 1
ATOM 1458 C C . MET A 1 196 ? -9.502 1.277 6.349 1.00 97.94 196 MET A C 1
ATOM 1460 O O . MET A 1 196 ? -10.253 0.771 5.515 1.00 97.94 196 MET A O 1
ATOM 1464 N N . THR A 1 197 ? -9.046 0.616 7.412 1.00 98.50 197 THR A N 1
ATOM 1465 C CA . THR A 1 197 ? -9.367 -0.788 7.703 1.00 98.50 197 THR A CA 1
ATOM 1466 C C . THR A 1 197 ? -10.726 -0.865 8.405 1.00 98.50 197 THR A C 1
ATOM 1468 O O . THR A 1 197 ? -10.847 -0.330 9.509 1.00 98.50 197 THR A O 1
ATOM 1471 N N . PRO A 1 198 ? -11.764 -1.508 7.839 1.00 98.25 198 PRO A N 1
ATOM 1472 C CA . PRO A 1 198 ? -13.040 -1.688 8.534 1.00 98.25 198 PRO A CA 1
ATOM 1473 C C . PRO A 1 198 ? -12.869 -2.533 9.801 1.00 98.25 198 PRO A C 1
ATOM 1475 O O . PRO A 1 198 ? -12.168 -3.542 9.764 1.00 98.25 198 PRO A O 1
ATOM 1478 N N . LEU A 1 199 ? -13.544 -2.165 10.890 1.00 98.19 199 LEU A N 1
ATOM 1479 C CA . LEU A 1 199 ? -13.634 -2.943 12.128 1.00 98.19 199 LEU A CA 1
ATOM 1480 C C . LEU A 1 199 ? -15.095 -3.340 12.367 1.00 98.19 199 LEU A C 1
ATOM 1482 O O . LEU A 1 199 ? -15.951 -2.500 12.650 1.00 98.19 199 LEU A O 1
ATOM 1486 N N . VAL A 1 200 ? -15.391 -4.634 12.277 1.00 97.69 200 VAL A N 1
ATOM 1487 C CA . VAL A 1 200 ? -16.737 -5.168 12.503 1.00 97.69 200 VAL A CA 1
ATOM 1488 C C . VAL A 1 200 ? -16.787 -5.804 13.890 1.00 97.69 200 VAL A C 1
ATOM 1490 O O . VAL A 1 200 ? -16.073 -6.761 14.164 1.00 97.69 200 VAL A O 1
ATOM 1493 N N . VAL A 1 201 ? -17.644 -5.277 14.771 1.00 96.88 201 VAL A N 1
ATOM 1494 C CA . VAL A 1 201 ? -17.890 -5.824 16.120 1.00 96.88 201 VAL A CA 1
ATOM 1495 C C . VAL A 1 201 ? -19.323 -6.354 16.199 1.00 96.88 201 VAL A C 1
ATOM 1497 O O . VAL A 1 201 ? -20.290 -5.573 16.163 1.00 96.88 201 VAL A O 1
ATOM 1500 N N . THR A 1 202 ? -19.438 -7.679 16.323 1.00 92.25 202 THR A N 1
ATOM 1501 C CA . THR A 1 202 ? -20.679 -8.456 16.180 1.00 92.25 202 THR A CA 1
ATOM 1502 C C . THR A 1 202 ? -20.779 -9.489 17.296 1.00 92.25 202 THR A C 1
ATOM 1504 O O . THR A 1 202 ? -19.981 -10.420 17.360 1.00 92.25 202 THR A O 1
ATOM 1507 N N . GLY A 1 203 ? -21.779 -9.343 18.173 1.00 88.25 203 GLY A N 1
ATOM 1508 C CA . GLY A 1 203 ? -21.923 -10.208 19.346 1.00 88.25 203 GLY A CA 1
ATOM 1509 C C . GLY A 1 203 ? -20.658 -10.175 20.204 1.00 88.25 203 GLY A C 1
ATOM 1510 O O . GLY A 1 203 ? -20.245 -9.102 20.651 1.00 88.25 203 GLY A O 1
ATOM 1511 N N . ASP A 1 204 ? -20.046 -11.344 20.380 1.00 92.06 204 ASP A N 1
ATOM 1512 C CA . ASP A 1 204 ? -18.867 -11.579 21.219 1.00 92.06 204 ASP A CA 1
ATOM 1513 C C . ASP A 1 204 ? -17.595 -11.862 20.393 1.00 92.06 204 ASP A C 1
ATOM 1515 O O . ASP A 1 204 ? -16.655 -12.501 20.864 1.00 92.06 204 ASP A O 1
ATOM 1519 N N . SER A 1 205 ? -17.544 -11.360 19.155 1.00 96.19 205 SER A N 1
ATOM 1520 C CA . SER A 1 205 ? -16.363 -11.396 18.286 1.00 96.19 205 SER A CA 1
ATOM 1521 C C . SER A 1 205 ? -16.160 -10.090 17.513 1.00 96.19 205 SER A C 1
ATOM 1523 O O . SER A 1 205 ? -17.094 -9.300 17.330 1.00 96.19 205 SER A O 1
ATOM 1525 N N . TYR A 1 206 ? -14.937 -9.879 17.031 1.00 98.12 206 TYR A N 1
ATOM 1526 C CA . TYR A 1 206 ? -14.595 -8.797 16.112 1.00 98.12 206 TYR A CA 1
ATOM 1527 C C . TYR A 1 206 ? -13.631 -9.254 15.015 1.00 98.12 206 TYR A C 1
ATOM 1529 O O . TYR A 1 206 ? -12.893 -10.224 15.176 1.00 98.12 206 TYR A O 1
ATOM 1537 N N . GLU A 1 207 ? -13.659 -8.552 13.889 1.00 97.94 207 GLU A N 1
ATOM 1538 C CA . GLU A 1 207 ? -12.873 -8.845 12.689 1.00 97.94 207 GLU A CA 1
ATOM 1539 C C . GLU A 1 207 ? -12.459 -7.540 11.992 1.00 97.94 207 GLU A C 1
ATOM 1541 O O . GLU A 1 207 ? -13.161 -6.525 12.073 1.00 97.94 207 GLU A O 1
ATOM 1546 N N . PHE A 1 208 ? -11.309 -7.569 11.315 1.00 98.12 208 PHE A N 1
ATOM 1547 C CA . PHE A 1 208 ? -10.783 -6.454 10.525 1.00 98.12 208 PHE A CA 1
ATOM 1548 C C . PHE A 1 208 ? -10.889 -6.776 9.034 1.00 98.12 208 PHE A C 1
ATOM 1550 O O . PHE A 1 208 ? -10.517 -7.873 8.616 1.00 98.12 208 PHE A O 1
ATOM 1557 N N . GLY A 1 209 ? -11.356 -5.825 8.225 1.00 96.56 209 GLY A N 1
ATOM 1558 C CA . GLY A 1 209 ? -11.499 -6.010 6.777 1.00 96.56 209 GLY A CA 1
ATOM 1559 C C . GLY A 1 209 ? -10.167 -6.141 6.023 1.00 96.56 209 GLY A C 1
ATOM 1560 O O . GLY A 1 209 ? -9.086 -5.973 6.589 1.00 96.56 209 GLY A O 1
ATOM 1561 N N . ASP A 1 210 ? -10.261 -6.424 4.721 1.00 94.19 210 ASP A N 1
ATOM 1562 C CA . ASP A 1 210 ? -9.107 -6.731 3.858 1.00 94.19 210 ASP A CA 1
ATOM 1563 C C . ASP A 1 210 ? -8.257 -5.502 3.476 1.00 94.19 210 ASP A C 1
ATOM 1565 O O . ASP A 1 210 ? -7.094 -5.642 3.099 1.00 94.19 210 ASP A O 1
ATOM 1569 N N . THR A 1 211 ? -8.813 -4.288 3.569 1.00 94.81 211 THR A N 1
ATOM 1570 C CA . THR A 1 211 ? -8.125 -3.026 3.239 1.00 94.81 211 THR A CA 1
ATOM 1571 C C . THR A 1 211 ? -7.093 -2.669 4.313 1.00 94.81 211 THR A C 1
ATOM 1573 O O . THR A 1 211 ? -7.356 -1.814 5.155 1.00 94.81 211 THR A O 1
ATOM 1576 N N . ARG A 1 212 ? -5.933 -3.337 4.295 1.00 93.94 212 ARG A N 1
ATOM 1577 C CA . ARG A 1 212 ? -4.880 -3.204 5.321 1.00 93.94 212 ARG A CA 1
ATOM 1578 C C . ARG A 1 212 ? -3.598 -2.514 4.857 1.00 93.94 212 ARG A C 1
ATOM 1580 O O . ARG A 1 212 ? -2.759 -2.242 5.705 1.00 93.94 212 ARG A O 1
ATOM 1587 N N . ASN A 1 213 ? -3.424 -2.195 3.572 1.00 96.69 213 ASN A N 1
ATOM 1588 C CA . ASN A 1 213 ? -2.265 -1.434 3.089 1.00 96.69 213 ASN A CA 1
ATOM 1589 C C . ASN A 1 213 ? -2.594 -0.432 1.968 1.00 96.69 213 ASN A C 1
ATOM 1591 O O . ASN A 1 213 ? -3.642 -0.499 1.324 1.00 96.69 213 ASN A O 1
ATOM 1595 N N . ALA A 1 214 ? -1.672 0.507 1.755 1.00 96.75 214 ALA A N 1
ATOM 1596 C CA . ALA A 1 214 ? -1.642 1.460 0.651 1.00 96.75 214 ALA A CA 1
ATOM 1597 C C . ALA A 1 214 ? -0.185 1.673 0.210 1.00 96.75 214 ALA A C 1
ATOM 1599 O O . ALA A 1 214 ? 0.708 1.743 1.054 1.00 96.75 214 ALA A O 1
ATOM 1600 N N . SER A 1 215 ? 0.068 1.787 -1.096 1.00 96.81 215 SER A N 1
ATOM 1601 C CA . SER A 1 215 ? 1.417 1.978 -1.640 1.00 96.81 215 SER A CA 1
ATOM 1602 C C . SER A 1 215 ? 1.444 2.937 -2.829 1.00 96.81 215 SER A C 1
ATOM 1604 O O . SER A 1 215 ? 0.499 3.035 -3.611 1.00 96.81 215 SER A O 1
ATOM 1606 N N . THR A 1 216 ? 2.554 3.660 -2.951 1.00 95.81 216 THR A N 1
ATOM 1607 C CA . THR A 1 216 ? 2.796 4.724 -3.936 1.00 95.81 216 THR A CA 1
ATOM 1608 C C . THR A 1 216 ? 4.220 4.590 -4.474 1.00 95.81 216 THR A C 1
ATOM 1610 O O . THR A 1 216 ? 5.113 4.101 -3.780 1.00 95.81 216 THR A O 1
ATOM 1613 N N . THR A 1 217 ? 4.465 4.953 -5.734 1.00 95.00 217 THR A N 1
ATOM 1614 C CA . THR A 1 217 ? 5.810 4.890 -6.331 1.00 95.00 217 THR A CA 1
ATOM 1615 C C . THR A 1 217 ? 6.063 6.093 -7.225 1.00 95.00 217 THR A C 1
ATOM 1617 O O . THR A 1 217 ? 5.433 6.256 -8.269 1.00 95.00 217 THR A O 1
ATOM 1620 N N . HIS A 1 218 ? 7.046 6.900 -6.833 1.00 93.19 218 HIS A N 1
ATOM 1621 C CA . HIS A 1 218 ? 7.511 8.074 -7.564 1.00 93.19 218 HIS A CA 1
ATOM 1622 C C . HIS A 1 218 ? 8.787 7.767 -8.338 1.00 93.19 218 HIS A C 1
ATOM 1624 O O . HIS A 1 218 ? 9.616 6.964 -7.913 1.00 93.19 218 HIS A O 1
ATOM 1630 N N . SER A 1 219 ? 8.988 8.446 -9.465 1.00 91.06 219 SER A N 1
ATOM 1631 C CA . SER A 1 219 ? 10.269 8.463 -10.175 1.00 91.06 219 SER A CA 1
ATOM 1632 C C . SER A 1 219 ? 10.437 9.774 -10.941 1.00 91.06 219 SER A C 1
ATOM 1634 O O . SER A 1 219 ? 9.463 10.403 -11.350 1.00 91.06 219 SER A O 1
ATOM 1636 N N . THR A 1 220 ? 11.685 10.192 -11.140 1.00 85.62 220 THR A N 1
ATOM 1637 C CA . THR A 1 220 ? 12.030 11.381 -11.920 1.00 85.62 220 THR A CA 1
ATOM 1638 C C . THR A 1 220 ? 12.419 10.940 -13.337 1.00 85.62 220 THR A C 1
ATOM 1640 O O . THR A 1 220 ? 13.474 10.310 -13.490 1.00 85.62 220 THR A O 1
ATOM 1643 N N . PRO A 1 221 ? 11.623 11.242 -14.380 1.00 82.06 221 PRO A N 1
ATOM 1644 C CA . PRO A 1 221 ? 11.985 10.910 -15.754 1.00 82.06 221 PRO A CA 1
ATOM 1645 C C . PRO A 1 221 ? 13.208 11.721 -16.195 1.00 82.06 221 PRO A C 1
ATOM 1647 O O . PRO A 1 221 ? 13.256 12.938 -16.020 1.00 82.06 221 PRO A O 1
ATOM 1650 N N . VAL A 1 222 ? 14.196 11.047 -16.782 1.00 82.44 222 VAL A N 1
ATOM 1651 C CA . VAL A 1 222 ? 15.404 11.665 -17.339 1.00 82.44 222 VAL A CA 1
ATOM 1652 C C . VAL A 1 222 ? 15.476 11.352 -18.825 1.00 82.44 222 VAL A C 1
ATOM 1654 O O . VAL A 1 222 ? 15.500 10.191 -19.229 1.00 82.44 222 VAL A O 1
ATOM 1657 N N . GLU A 1 223 ? 15.527 12.394 -19.652 1.00 83.19 223 GLU A N 1
ATOM 1658 C CA . GLU A 1 223 ? 15.781 12.244 -21.081 1.00 83.19 223 GLU A CA 1
ATOM 1659 C C . GLU A 1 223 ? 17.259 11.939 -21.335 1.00 83.19 223 GLU A C 1
ATOM 1661 O O . GLU A 1 223 ? 18.152 12.710 -20.978 1.00 83.19 223 GLU A O 1
ATOM 1666 N N . ARG A 1 224 ? 17.516 10.810 -21.993 1.00 75.50 224 ARG A N 1
ATOM 1667 C CA . ARG A 1 224 ? 18.848 10.361 -22.377 1.00 75.50 224 ARG A CA 1
ATOM 1668 C C . ARG A 1 224 ? 18.939 10.182 -23.885 1.00 75.50 224 ARG A C 1
ATOM 1670 O O . ARG A 1 224 ? 18.379 9.253 -24.465 1.00 75.50 224 ARG A O 1
ATOM 1677 N N . THR A 1 225 ? 19.710 11.057 -24.514 1.00 79.75 225 THR A N 1
ATOM 1678 C CA . THR A 1 225 ? 20.086 10.950 -25.924 1.00 79.75 225 THR A CA 1
ATOM 1679 C C . THR A 1 225 ? 21.050 9.778 -26.111 1.00 79.75 225 THR A C 1
ATOM 1681 O O . THR A 1 225 ? 22.182 9.829 -25.627 1.00 79.75 225 THR A O 1
ATOM 1684 N N . VAL A 1 226 ? 20.633 8.729 -26.823 1.00 83.19 226 VAL A N 1
ATOM 1685 C CA . VAL A 1 226 ? 21.495 7.586 -27.174 1.00 83.19 226 VAL A CA 1
ATOM 1686 C C . VAL A 1 226 ? 21.702 7.494 -28.683 1.00 83.19 226 VAL A C 1
ATOM 1688 O O . VAL A 1 226 ? 20.806 7.784 -29.477 1.00 83.19 226 VAL A O 1
ATOM 1691 N N . THR A 1 227 ? 22.910 7.106 -29.087 1.00 80.00 227 THR A N 1
ATOM 1692 C CA . THR A 1 227 ? 23.301 6.984 -30.495 1.00 80.00 227 THR A CA 1
ATOM 1693 C C . THR A 1 227 ? 22.725 5.709 -31.103 1.00 80.00 227 THR A C 1
ATOM 1695 O O . THR A 1 227 ? 22.986 4.614 -30.608 1.00 80.00 227 THR A O 1
ATOM 1698 N N . VAL A 1 228 ? 21.989 5.838 -32.206 1.00 77.94 228 VAL A N 1
ATOM 1699 C CA . VAL A 1 228 ? 21.465 4.697 -32.963 1.00 77.94 228 VAL A CA 1
ATOM 1700 C C . VAL A 1 228 ? 22.634 3.981 -33.662 1.00 77.94 228 VAL A C 1
ATOM 1702 O O . VAL A 1 228 ? 23.411 4.638 -34.367 1.00 77.94 228 VAL A O 1
ATOM 1705 N N . PRO A 1 229 ? 22.796 2.652 -33.507 1.00 71.75 229 PRO A N 1
ATOM 1706 C CA . PRO A 1 229 ? 23.812 1.900 -34.237 1.00 71.75 229 PRO A CA 1
ATOM 1707 C C . PRO A 1 229 ? 23.613 2.035 -35.752 1.00 71.75 229 PRO A C 1
ATOM 1709 O O . PRO A 1 229 ? 22.519 1.805 -36.265 1.00 71.75 229 PRO A O 1
ATOM 1712 N N . ARG A 1 230 ? 24.675 2.390 -36.486 1.00 68.25 230 ARG A N 1
ATOM 1713 C CA . ARG A 1 230 ? 24.633 2.434 -37.956 1.00 68.25 230 ARG A CA 1
ATOM 1714 C C . ARG A 1 230 ? 24.424 1.019 -38.502 1.00 68.25 230 ARG A C 1
ATOM 1716 O O . ARG A 1 230 ? 25.071 0.079 -38.044 1.00 68.25 230 ARG A O 1
ATOM 1723 N N . GLU A 1 231 ? 23.543 0.877 -39.488 1.00 65.19 231 GLU A N 1
ATOM 1724 C CA . GLU A 1 231 ? 23.205 -0.422 -40.076 1.00 65.19 231 GLU A CA 1
ATOM 1725 C C . GLU A 1 231 ? 24.418 -1.163 -40.668 1.00 65.19 231 GLU A C 1
ATOM 1727 O O . GLU A 1 231 ? 25.293 -0.571 -41.304 1.00 65.19 231 GLU A O 1
ATOM 1732 N N . ALA A 1 232 ? 24.407 -2.496 -40.577 1.00 60.28 232 ALA A N 1
ATOM 1733 C CA . ALA A 1 232 ? 25.411 -3.355 -41.213 1.00 60.28 232 ALA A CA 1
ATOM 1734 C C . ALA A 1 232 ? 25.385 -3.311 -42.760 1.00 60.28 232 ALA A C 1
ATOM 1736 O O . ALA A 1 232 ? 26.334 -3.763 -43.407 1.00 60.28 232 ALA A O 1
ATOM 1737 N N . SER A 1 233 ? 24.328 -2.748 -43.357 1.00 61.19 233 SER A N 1
ATOM 1738 C CA . SER A 1 233 ? 24.178 -2.522 -44.801 1.00 61.19 233 SER A CA 1
ATOM 1739 C C . SER A 1 233 ? 25.336 -1.692 -45.379 1.00 61.19 233 SER A C 1
ATOM 1741 O O . SER A 1 233 ? 25.894 -2.051 -46.421 1.00 61.19 233 SER A O 1
ATOM 1743 N N . PHE A 1 234 ? 25.780 -0.656 -44.658 1.00 65.19 234 PHE A N 1
ATOM 1744 C CA . PHE A 1 234 ? 26.903 0.198 -45.055 1.00 65.19 234 PHE A CA 1
ATOM 1745 C C . PHE A 1 234 ? 28.237 -0.562 -45.137 1.00 65.19 234 PHE A C 1
ATOM 1747 O O . PHE A 1 234 ? 29.024 -0.320 -46.052 1.00 65.19 234 PHE A O 1
ATOM 1754 N N . SER A 1 235 ? 28.483 -1.528 -44.245 1.00 65.94 235 SER A N 1
ATOM 1755 C CA . SER A 1 235 ? 29.707 -2.347 -44.258 1.00 65.94 235 SER A CA 1
ATOM 1756 C C . SER A 1 235 ? 29.802 -3.220 -45.514 1.00 65.94 235 SER A C 1
ATOM 1758 O O . SER A 1 235 ? 30.868 -3.324 -46.124 1.00 65.94 235 SER A O 1
ATOM 1760 N N . GLY A 1 236 ? 28.678 -3.809 -45.941 1.00 66.12 236 GLY A N 1
ATOM 1761 C CA . GLY A 1 236 ? 28.602 -4.590 -47.180 1.00 66.12 236 GLY A CA 1
ATOM 1762 C C . GLY A 1 236 ? 28.806 -3.730 -48.432 1.00 66.12 236 GLY A C 1
ATOM 1763 O O . GLY A 1 236 ? 29.541 -4.123 -49.340 1.00 66.12 236 GLY A O 1
ATOM 1764 N N . GLN A 1 237 ? 28.221 -2.528 -48.457 1.00 72.06 237 GLN A N 1
ATOM 1765 C CA . GLN A 1 237 ? 28.414 -1.552 -49.538 1.00 72.06 237 GLN A CA 1
ATOM 1766 C C . GLN A 1 237 ? 29.872 -1.078 -49.639 1.00 72.06 237 GLN A C 1
ATOM 1768 O O . GLN A 1 237 ? 30.409 -0.995 -50.744 1.00 72.06 237 GLN A O 1
ATOM 1773 N N . LEU A 1 238 ? 30.538 -0.832 -48.505 1.00 77.19 238 LEU A N 1
ATOM 1774 C CA . LEU A 1 238 ? 31.940 -0.402 -48.454 1.00 77.19 238 LEU A CA 1
ATOM 1775 C C . LEU A 1 238 ? 32.878 -1.483 -49.019 1.00 77.19 238 LEU A C 1
ATOM 1777 O O . LEU A 1 238 ? 33.712 -1.195 -49.884 1.00 77.19 238 LEU A O 1
ATOM 1781 N N . ALA A 1 239 ? 32.696 -2.741 -48.608 1.00 71.19 239 ALA A N 1
ATOM 1782 C CA . ALA A 1 239 ? 33.465 -3.874 -49.127 1.00 71.19 239 ALA A CA 1
ATOM 1783 C C . ALA A 1 239 ? 33.208 -4.129 -50.627 1.00 71.19 239 ALA A C 1
ATOM 1785 O O . ALA A 1 239 ? 34.152 -4.282 -51.401 1.00 71.19 239 ALA A O 1
ATOM 1786 N N . GLY A 1 240 ? 31.943 -4.128 -51.062 1.00 70.00 240 GLY A N 1
ATOM 1787 C CA . GLY A 1 240 ? 31.584 -4.353 -52.467 1.00 70.00 240 GLY A CA 1
ATOM 1788 C C . GLY A 1 240 ? 32.055 -3.231 -53.397 1.00 70.00 240 GLY A C 1
ATOM 1789 O O . GLY A 1 240 ? 32.652 -3.494 -54.441 1.00 70.00 240 GLY A O 1
ATOM 1790 N N . GLY A 1 241 ? 31.840 -1.973 -53.006 1.00 73.00 241 GLY A N 1
ATOM 1791 C CA . GLY A 1 241 ? 32.235 -0.807 -53.794 1.00 73.00 241 GLY A CA 1
ATOM 1792 C C . GLY A 1 241 ? 33.752 -0.676 -53.943 1.00 73.00 241 GLY A C 1
ATOM 1793 O O . GLY A 1 241 ? 34.242 -0.463 -55.052 1.00 73.00 241 GLY A O 1
ATOM 1794 N N . SER A 1 242 ? 34.514 -0.879 -52.862 1.00 74.19 242 SER A N 1
ATOM 1795 C CA . SER A 1 242 ? 35.985 -0.847 -52.917 1.00 74.19 242 SER A CA 1
ATOM 1796 C C . SER A 1 242 ? 36.570 -1.976 -53.775 1.00 74.19 242 SER A C 1
ATOM 1798 O O . SER A 1 242 ? 37.473 -1.721 -54.576 1.00 74.19 242 SER A O 1
ATOM 1800 N N . LEU A 1 243 ? 36.011 -3.191 -53.706 1.00 75.50 243 LEU A N 1
ATOM 1801 C CA . LEU A 1 243 ? 36.404 -4.302 -54.579 1.00 75.50 243 LEU A CA 1
ATOM 1802 C C . LEU A 1 243 ? 36.166 -3.980 -56.065 1.00 75.50 243 LEU A C 1
ATOM 1804 O O . LEU A 1 243 ? 37.019 -4.283 -56.900 1.00 75.50 243 LEU A O 1
ATOM 1808 N N . LEU A 1 244 ? 35.047 -3.330 -56.403 1.00 71.50 244 LEU A N 1
ATOM 1809 C CA . LEU A 1 244 ? 34.735 -2.920 -57.778 1.00 71.50 244 LEU A CA 1
ATOM 1810 C C . LEU A 1 244 ? 35.655 -1.801 -58.290 1.00 71.50 244 LEU A C 1
ATOM 1812 O O . LEU A 1 244 ? 36.055 -1.847 -59.454 1.00 71.50 244 LEU A O 1
ATOM 1816 N N . LEU A 1 245 ? 36.067 -0.855 -57.436 1.00 72.44 245 LEU A N 1
ATOM 1817 C CA . LEU A 1 245 ? 37.095 0.133 -57.792 1.00 72.44 245 LEU A CA 1
ATOM 1818 C C . LEU A 1 245 ? 38.440 -0.542 -58.104 1.00 72.44 245 LEU A C 1
ATOM 1820 O O . LEU A 1 245 ? 39.034 -0.272 -59.149 1.00 72.44 245 LEU A O 1
ATOM 1824 N N . VAL A 1 246 ? 38.901 -1.453 -57.238 1.00 74.69 246 VAL A N 1
ATOM 1825 C CA . VAL A 1 246 ? 40.157 -2.198 -57.441 1.00 74.69 246 VAL A CA 1
ATOM 1826 C C . VAL A 1 246 ? 40.087 -3.054 -58.709 1.00 74.69 246 VAL A C 1
ATOM 1828 O O . VAL A 1 246 ? 41.025 -3.041 -59.507 1.00 74.69 246 VAL A O 1
ATOM 1831 N N . ALA A 1 247 ? 38.966 -3.739 -58.949 1.00 70.50 247 ALA A N 1
ATOM 1832 C CA . ALA A 1 247 ? 38.742 -4.511 -60.168 1.00 70.50 247 ALA A CA 1
ATOM 1833 C C . ALA A 1 247 ? 38.733 -3.624 -61.425 1.00 70.50 247 ALA A C 1
ATOM 1835 O O . ALA A 1 247 ? 39.374 -3.968 -62.416 1.00 70.50 247 ALA A O 1
ATOM 1836 N N . GLY A 1 248 ? 38.068 -2.465 -61.389 1.00 70.56 248 GLY A N 1
ATOM 1837 C CA . GLY A 1 248 ? 38.039 -1.511 -62.500 1.00 70.56 248 GLY A CA 1
ATOM 1838 C C . GLY A 1 248 ? 39.425 -0.962 -62.849 1.00 70.56 248 GLY A C 1
ATOM 1839 O O . GLY A 1 248 ? 39.807 -0.955 -64.020 1.00 70.56 248 GLY A O 1
ATOM 1840 N N . VAL A 1 249 ? 40.221 -0.589 -61.841 1.00 74.19 249 VAL A N 1
ATOM 1841 C CA . VAL A 1 249 ? 41.615 -0.143 -62.021 1.00 74.19 249 VAL A CA 1
ATOM 1842 C C . VAL A 1 249 ? 42.501 -1.277 -62.550 1.00 74.19 249 VAL A C 1
ATOM 1844 O O . VAL A 1 249 ? 43.286 -1.056 -63.471 1.00 74.19 249 VAL A O 1
ATOM 1847 N N . ALA A 1 250 ? 42.351 -2.504 -62.038 1.00 70.88 250 ALA A N 1
ATOM 1848 C CA . ALA A 1 250 ? 43.093 -3.665 -62.529 1.00 70.88 250 ALA A CA 1
ATOM 1849 C C . ALA A 1 2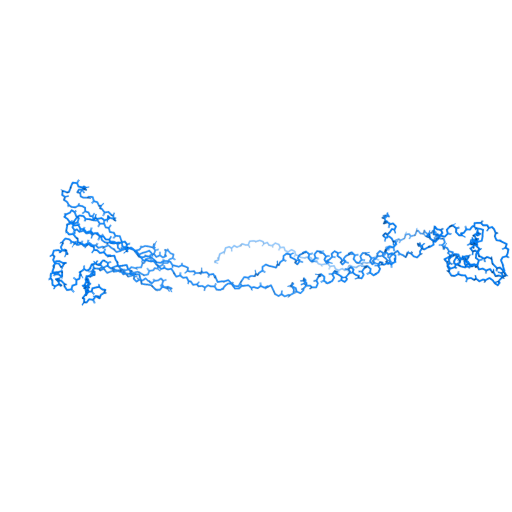50 ? 42.749 -4.001 -63.992 1.00 70.88 250 ALA A C 1
ATOM 1851 O O . ALA A 1 250 ? 43.653 -4.240 -64.793 1.00 70.88 250 ALA A O 1
ATOM 1852 N N . VAL A 1 251 ? 41.465 -3.955 -64.372 1.00 69.81 251 VAL A N 1
ATOM 1853 C CA . VAL A 1 251 ? 41.014 -4.144 -65.762 1.00 69.81 251 VAL A CA 1
ATOM 1854 C C . VAL A 1 251 ? 41.560 -3.040 -66.669 1.00 69.81 251 VAL A C 1
ATOM 1856 O O . VAL A 1 251 ? 42.086 -3.356 -67.733 1.00 69.81 251 VAL A O 1
ATOM 1859 N N . ALA A 1 252 ? 41.527 -1.772 -66.243 1.00 73.00 252 ALA A N 1
ATOM 1860 C CA . ALA A 1 252 ? 42.120 -0.664 -66.997 1.00 73.00 252 ALA A CA 1
ATOM 1861 C C . ALA A 1 252 ? 43.637 -0.834 -67.191 1.00 73.00 252 ALA A C 1
ATOM 1863 O O . ALA A 1 252 ? 44.148 -0.617 -68.288 1.00 73.00 252 ALA A O 1
ATOM 1864 N N . PHE A 1 253 ? 44.362 -1.258 -66.152 1.00 73.31 253 PHE A N 1
ATOM 1865 C CA . PHE A 1 253 ? 45.805 -1.498 -66.221 1.00 73.31 253 PHE A CA 1
ATOM 1866 C C . PHE A 1 253 ? 46.153 -2.669 -67.152 1.00 73.31 253 PHE A C 1
ATOM 1868 O O . PHE A 1 253 ? 47.065 -2.556 -67.969 1.00 73.31 253 PHE A O 1
ATOM 1875 N N . VAL A 1 254 ? 45.403 -3.775 -67.082 1.00 68.62 254 VAL A N 1
ATOM 1876 C CA . VAL A 1 254 ? 45.586 -4.936 -67.968 1.00 68.62 254 VAL A CA 1
ATOM 1877 C C . VAL A 1 254 ? 45.241 -4.589 -69.419 1.00 68.62 254 VAL A C 1
ATOM 1879 O O . VAL A 1 254 ? 46.018 -4.935 -70.307 1.00 68.62 254 VAL A O 1
ATOM 1882 N N . ALA A 1 255 ? 44.142 -3.873 -69.669 1.00 66.25 255 ALA A N 1
ATOM 1883 C CA . ALA A 1 255 ? 43.745 -3.447 -71.013 1.00 66.25 255 ALA A CA 1
ATOM 1884 C C . ALA A 1 255 ? 44.698 -2.398 -71.617 1.00 66.25 255 ALA A C 1
ATOM 1886 O O . ALA A 1 255 ? 44.891 -2.382 -72.824 1.00 66.25 255 ALA A O 1
ATOM 1887 N N . ARG A 1 256 ? 45.333 -1.548 -70.795 1.00 66.50 256 ARG A N 1
ATOM 1888 C CA . ARG A 1 256 ? 46.324 -0.560 -71.259 1.00 66.50 256 ARG A CA 1
ATOM 1889 C C . ARG A 1 256 ? 47.728 -1.142 -71.466 1.00 66.50 256 ARG A C 1
ATOM 1891 O O . ARG A 1 256 ? 48.514 -0.563 -72.206 1.00 66.50 256 ARG A O 1
ATOM 1898 N N . ARG A 1 257 ? 48.076 -2.238 -70.780 1.00 63.31 257 ARG A N 1
ATOM 1899 C CA . ARG A 1 257 ? 49.414 -2.857 -70.856 1.00 63.31 257 ARG A CA 1
ATOM 1900 C C . ARG A 1 257 ? 49.540 -3.929 -71.942 1.00 63.31 257 ARG A C 1
ATOM 1902 O O . ARG A 1 257 ? 50.657 -4.225 -72.354 1.00 63.31 257 ARG A O 1
ATOM 1909 N N . ASN A 1 258 ? 48.431 -4.520 -72.370 1.00 55.31 258 ASN A N 1
ATOM 1910 C CA . ASN A 1 258 ? 48.404 -5.469 -73.476 1.00 55.31 258 ASN A CA 1
ATOM 1911 C C . ASN A 1 258 ? 47.740 -4.770 -74.659 1.00 55.31 258 ASN A C 1
ATOM 1913 O O . ASN A 1 258 ? 46.516 -4.655 -74.685 1.00 55.31 258 ASN A O 1
ATOM 1917 N N . ASP A 1 259 ? 48.540 -4.302 -75.615 1.00 52.06 259 ASP A N 1
ATOM 1918 C CA . ASP A 1 259 ? 47.992 -3.980 -76.926 1.00 52.06 259 ASP A CA 1
ATOM 1919 C C . ASP A 1 259 ? 47.540 -5.304 -77.558 1.00 52.06 259 ASP A C 1
ATOM 1921 O O . ASP A 1 259 ? 48.307 -6.263 -77.633 1.00 52.06 259 ASP A O 1
ATOM 1925 N N . PHE A 1 260 ? 46.251 -5.410 -77.870 1.00 52.03 260 PHE A N 1
ATOM 1926 C CA . PHE A 1 260 ? 45.633 -6.652 -78.339 1.00 52.03 260 PHE A CA 1
ATOM 1927 C C . PHE A 1 260 ? 45.399 -6.656 -79.858 1.00 52.03 260 PHE A C 1
ATOM 1929 O O . PHE A 1 260 ? 44.731 -7.559 -80.361 1.00 52.03 260 PHE A O 1
ATOM 1936 N N . SER A 1 261 ? 45.954 -5.675 -80.576 1.00 49.94 261 SER A N 1
ATOM 1937 C CA . SER A 1 261 ? 45.908 -5.554 -82.041 1.00 49.94 261 SER A CA 1
ATOM 1938 C C . SER A 1 261 ? 46.390 -6.818 -82.774 1.00 49.94 261 SER A C 1
ATOM 1940 O O . SER A 1 261 ? 45.753 -7.236 -83.740 1.00 49.94 261 SER A O 1
ATOM 1942 N N . ASP A 1 262 ? 47.407 -7.514 -82.252 1.00 49.69 262 ASP A N 1
ATOM 1943 C CA . ASP A 1 262 ? 47.914 -8.784 -82.808 1.00 49.69 262 ASP A CA 1
ATOM 1944 C C . ASP A 1 262 ? 46.853 -9.905 -82.927 1.00 49.69 262 ASP A C 1
ATOM 1946 O O . ASP A 1 262 ? 47.007 -10.834 -83.724 1.00 49.69 262 ASP A O 1
ATOM 1950 N N . LEU A 1 263 ? 45.764 -9.852 -82.145 1.00 48.25 263 LEU A N 1
ATOM 1951 C CA . LEU A 1 263 ? 44.769 -10.932 -82.091 1.00 48.25 263 LEU A CA 1
ATOM 1952 C C . LEU A 1 263 ? 43.838 -11.004 -83.311 1.00 48.25 263 LEU A C 1
ATOM 1954 O O . LEU A 1 263 ? 43.193 -12.037 -83.500 1.00 48.25 263 LEU A O 1
ATOM 1958 N N . GLU A 1 264 ? 43.734 -9.960 -84.138 1.00 50.06 264 GLU A N 1
ATOM 1959 C CA . GLU A 1 264 ? 42.908 -10.031 -85.355 1.00 50.06 264 GLU A CA 1
ATOM 1960 C C . GLU A 1 264 ? 43.590 -10.863 -86.453 1.00 50.06 264 GLU A C 1
ATOM 1962 O O . GLU A 1 264 ? 42.939 -11.708 -87.079 1.00 50.06 264 GLU A O 1
ATOM 1967 N N . SER A 1 265 ? 44.911 -10.723 -86.601 1.00 47.88 265 SER A N 1
ATOM 1968 C CA . SER A 1 265 ? 45.734 -11.483 -87.553 1.00 47.88 265 SER A CA 1
ATOM 1969 C C . SER A 1 265 ? 45.693 -12.996 -87.300 1.00 47.88 265 SER A C 1
ATOM 1971 O O . SER A 1 265 ? 45.579 -13.777 -88.243 1.00 47.88 265 SER A O 1
ATOM 1973 N N . GLU A 1 266 ? 45.724 -13.429 -86.034 1.00 50.91 266 GLU A N 1
ATOM 1974 C CA . GLU A 1 266 ? 45.701 -14.855 -85.662 1.00 50.91 266 GLU A CA 1
ATOM 1975 C C . GLU A 1 266 ? 44.316 -15.511 -85.885 1.00 50.91 266 GLU A C 1
ATOM 1977 O O . GLU A 1 266 ? 44.219 -16.715 -86.128 1.00 50.91 266 GLU A O 1
ATOM 1982 N N . MET A 1 267 ? 43.224 -14.732 -85.854 1.00 48.81 267 MET A N 1
ATOM 1983 C CA . MET A 1 267 ? 41.856 -15.250 -86.028 1.00 48.81 267 MET A CA 1
ATOM 1984 C C . MET A 1 267 ? 41.310 -15.164 -87.463 1.00 48.81 267 MET A C 1
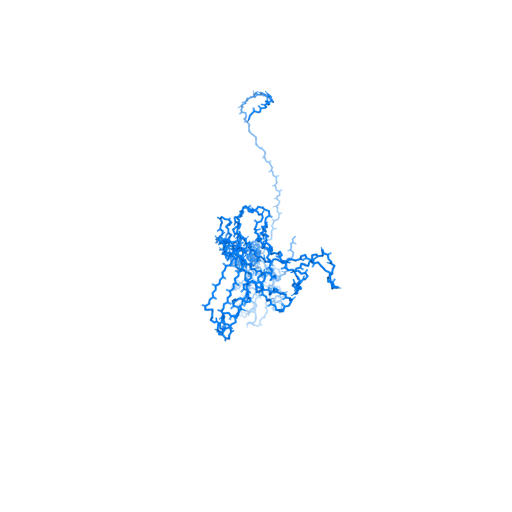ATOM 1986 O O . MET A 1 267 ? 40.406 -15.934 -87.801 1.00 48.81 267 MET A O 1
ATOM 1990 N N . GLY A 1 268 ? 41.841 -14.283 -88.319 1.00 53.06 268 GLY A N 1
ATOM 1991 C CA . GLY A 1 268 ? 41.385 -14.134 -89.709 1.00 53.06 268 GLY A CA 1
ATOM 1992 C C . GLY A 1 268 ? 41.519 -15.423 -90.529 1.00 53.06 268 GLY A C 1
ATOM 1993 O O . GLY A 1 268 ? 40.544 -15.904 -91.113 1.00 53.06 268 GLY A O 1
ATOM 1994 N N . THR A 1 269 ? 42.702 -16.041 -90.500 1.00 55.75 269 THR A N 1
ATOM 1995 C CA . THR A 1 269 ? 43.032 -17.259 -91.263 1.00 55.75 269 THR A CA 1
ATOM 1996 C C . THR A 1 269 ? 42.154 -18.453 -90.877 1.00 55.75 269 THR A C 1
ATOM 1998 O O . THR A 1 269 ? 41.778 -19.256 -91.731 1.00 55.75 269 THR A O 1
ATOM 2001 N N . HIS A 1 270 ? 41.758 -18.551 -89.603 1.00 53.50 270 HIS A N 1
ATOM 2002 C CA . HIS A 1 270 ? 40.852 -19.597 -89.122 1.00 53.50 270 HIS A CA 1
ATOM 2003 C C . HIS A 1 270 ? 39.382 -19.377 -89.509 1.00 53.50 270 HIS A C 1
ATOM 2005 O O . HIS A 1 270 ? 38.637 -20.353 -89.572 1.00 53.50 270 HIS A O 1
ATOM 2011 N N . ARG A 1 271 ? 38.947 -18.136 -89.772 1.00 62.06 271 ARG A N 1
ATOM 2012 C CA . ARG A 1 271 ? 37.559 -17.846 -90.168 1.00 62.06 271 ARG A CA 1
ATOM 2013 C C . ARG A 1 271 ? 37.302 -18.101 -91.653 1.00 62.06 271 ARG A C 1
ATOM 2015 O O . ARG A 1 271 ? 36.241 -18.612 -91.989 1.00 62.06 271 ARG A O 1
ATOM 2022 N N . TYR A 1 272 ? 38.249 -17.751 -92.523 1.00 64.88 272 TYR A N 1
ATOM 2023 C CA . TYR A 1 272 ? 38.029 -17.734 -93.978 1.00 64.88 272 TYR A CA 1
ATOM 2024 C C . TYR A 1 272 ? 38.713 -18.880 -94.744 1.00 64.88 272 TYR A C 1
ATOM 2026 O O . TYR A 1 272 ? 38.688 -18.901 -95.973 1.00 64.88 272 TYR A O 1
ATOM 2034 N N . GLY A 1 273 ? 39.299 -19.858 -94.043 1.00 65.00 273 GLY A N 1
ATOM 2035 C CA . GLY A 1 273 ? 40.075 -20.950 -94.648 1.00 65.00 273 GLY A CA 1
ATOM 2036 C C . GLY A 1 273 ? 39.334 -21.804 -95.691 1.00 65.00 273 GLY A C 1
ATOM 2037 O O . GLY A 1 273 ? 39.979 -22.397 -96.548 1.00 65.00 273 GLY A O 1
ATOM 2038 N N . GLU A 1 274 ? 37.997 -21.837 -95.686 1.00 66.94 274 GLU A N 1
ATOM 2039 C CA . GLU A 1 274 ? 37.207 -22.522 -96.725 1.00 66.94 274 GLU A CA 1
ATOM 2040 C C . GLU A 1 274 ? 37.155 -21.754 -98.066 1.00 66.94 274 GLU A C 1
ATOM 2042 O O . GLU A 1 274 ? 36.957 -22.367 -99.118 1.00 66.94 274 GLU A O 1
ATOM 2047 N N . TRP A 1 275 ? 37.385 -20.434 -98.058 1.00 76.19 275 TRP A N 1
ATOM 2048 C CA . TRP A 1 275 ? 37.366 -19.537 -99.230 1.00 76.19 275 TRP A CA 1
ATOM 2049 C C . TRP A 1 275 ? 38.761 -19.287 -99.826 1.00 76.19 275 TRP A C 1
ATOM 2051 O O . TRP A 1 275 ? 38.880 -18.852 -100.974 1.00 76.19 275 TRP A O 1
ATOM 2061 N N . ILE A 1 276 ? 39.810 -19.601 -99.062 1.00 78.19 276 ILE A N 1
ATOM 2062 C CA . ILE A 1 276 ? 41.220 -19.420 -99.427 1.00 78.19 276 ILE A CA 1
ATOM 2063 C C . ILE A 1 276 ? 41.785 -20.714 -100.046 1.00 78.19 276 ILE A C 1
ATOM 2065 O O . ILE A 1 276 ? 41.373 -21.825 -99.711 1.00 78.19 276 ILE A O 1
ATOM 2069 N N . SER A 1 277 ? 42.735 -20.598 -100.970 1.00 77.19 277 SER A N 1
ATOM 2070 C CA . SER A 1 277 ? 43.519 -21.715 -101.509 1.00 77.19 277 SER A CA 1
ATOM 2071 C C . SER A 1 277 ? 44.984 -21.318 -101.661 1.00 77.19 277 SER A C 1
ATOM 2073 O O . SER A 1 277 ? 45.281 -20.236 -102.152 1.00 77.19 277 SER A O 1
ATOM 2075 N N . THR A 1 278 ? 45.908 -22.195 -101.275 1.00 80.56 278 THR A N 1
ATOM 2076 C CA . THR A 1 278 ? 47.346 -21.950 -101.450 1.00 80.56 278 THR A CA 1
ATOM 2077 C C . THR A 1 278 ? 47.758 -22.150 -102.908 1.00 80.56 278 THR A C 1
ATOM 2079 O O . THR A 1 278 ? 47.379 -23.152 -103.518 1.00 80.56 278 THR A O 1
ATOM 2082 N N . GLY A 1 279 ? 48.563 -21.243 -103.459 1.00 73.12 279 GLY A N 1
ATOM 2083 C CA . GLY A 1 279 ? 49.130 -21.377 -104.800 1.00 73.12 279 GLY A CA 1
ATOM 2084 C C . GLY A 1 279 ? 50.099 -20.247 -105.139 1.00 73.12 279 GLY A C 1
ATOM 2085 O O . GLY A 1 279 ? 49.929 -19.126 -104.674 1.00 73.12 279 GLY A O 1
ATOM 2086 N N . THR A 1 280 ? 51.112 -20.546 -105.952 1.00 80.00 280 THR A N 1
ATOM 2087 C CA . THR A 1 280 ? 52.105 -19.562 -106.407 1.00 80.00 280 THR A CA 1
ATOM 2088 C C . THR A 1 280 ? 51.468 -18.558 -107.364 1.00 80.00 280 THR A C 1
ATOM 2090 O O . THR A 1 280 ? 50.821 -18.950 -108.341 1.00 80.00 280 THR A O 1
ATOM 2093 N N . LEU A 1 281 ? 51.678 -17.268 -107.118 1.00 78.19 281 LEU A N 1
ATOM 2094 C CA . LEU A 1 281 ? 51.264 -16.196 -108.012 1.00 78.19 281 LEU A CA 1
ATOM 2095 C C . LEU A 1 281 ? 52.394 -15.886 -109.003 1.00 78.19 281 LEU A C 1
ATOM 2097 O O . LEU A 1 281 ? 53.572 -15.836 -108.658 1.00 78.19 281 LEU A O 1
ATOM 2101 N N . GLY A 1 282 ? 52.033 -15.667 -110.269 1.00 75.38 282 GLY A N 1
ATOM 2102 C CA . GLY A 1 282 ? 52.960 -15.082 -111.240 1.00 75.38 282 GLY A CA 1
ATOM 2103 C C . GLY A 1 282 ? 53.233 -13.607 -110.925 1.00 75.38 282 GLY A C 1
ATOM 2104 O O . GLY A 1 282 ? 52.617 -13.030 -110.031 1.00 75.38 282 GLY A O 1
ATOM 2105 N N . THR A 1 283 ? 54.115 -12.967 -111.699 1.00 77.25 283 THR A N 1
ATOM 2106 C CA . THR A 1 283 ? 54.379 -11.523 -111.585 1.00 77.25 283 THR A CA 1
ATOM 2107 C C . THR A 1 283 ? 53.074 -10.728 -111.674 1.00 77.25 283 THR A C 1
ATOM 2109 O O . THR A 1 283 ? 52.476 -10.621 -112.745 1.00 77.25 283 THR A O 1
ATOM 2112 N N . LEU A 1 284 ? 52.627 -10.193 -110.536 1.00 78.12 284 LEU A N 1
ATOM 2113 C CA . LEU A 1 284 ? 51.379 -9.444 -110.445 1.00 78.12 284 LEU A CA 1
ATOM 2114 C C . LEU A 1 284 ? 51.485 -8.113 -111.210 1.00 78.12 284 LEU A C 1
ATOM 2116 O O . LEU A 1 284 ? 52.562 -7.507 -111.231 1.00 78.12 284 LEU A O 1
ATOM 2120 N N . PRO A 1 285 ? 50.385 -7.631 -111.814 1.00 76.81 285 PRO A N 1
ATOM 2121 C CA . PRO A 1 285 ? 50.367 -6.335 -112.480 1.00 76.81 285 PRO A CA 1
ATOM 2122 C C . PRO A 1 285 ? 50.631 -5.182 -111.496 1.00 76.81 285 PRO A C 1
ATOM 2124 O O . PRO A 1 285 ? 50.430 -5.296 -110.280 1.00 76.81 285 PRO A O 1
ATOM 2127 N N . ALA A 1 286 ? 51.101 -4.057 -112.038 1.00 75.38 286 ALA A N 1
ATOM 2128 C CA . ALA A 1 286 ? 51.397 -2.854 -111.261 1.00 75.38 286 ALA A CA 1
ATOM 2129 C C . ALA A 1 286 ? 50.118 -2.094 -110.865 1.00 75.38 286 ALA A C 1
ATOM 2131 O O . ALA A 1 286 ? 50.047 -1.524 -109.781 1.00 75.38 286 ALA A O 1
ATOM 2132 N N . ASP A 1 287 ? 49.095 -2.138 -111.715 1.00 79.69 287 ASP A N 1
ATOM 2133 C CA . ASP A 1 287 ? 47.762 -1.550 -111.559 1.00 79.69 287 ASP A CA 1
ATOM 2134 C C . ASP A 1 287 ? 46.801 -2.444 -110.744 1.00 79.69 287 ASP A C 1
ATOM 2136 O O . ASP A 1 287 ? 45.612 -2.561 -111.040 1.00 79.69 287 ASP A O 1
ATOM 2140 N N . ARG A 1 288 ? 47.324 -3.082 -109.687 1.00 84.81 288 ARG A N 1
ATOM 2141 C CA . ARG A 1 288 ? 46.537 -3.890 -108.742 1.00 84.81 288 ARG A CA 1
ATOM 2142 C C . ARG A 1 288 ? 45.881 -3.039 -107.651 1.00 84.81 288 ARG A C 1
ATOM 2144 O O . ARG A 1 288 ? 46.413 -2.012 -107.235 1.00 84.81 288 ARG A O 1
ATOM 2151 N N . ILE A 1 289 ? 44.732 -3.494 -107.160 1.00 83.12 289 ILE A N 1
ATOM 2152 C CA . ILE A 1 289 ? 43.944 -2.814 -106.128 1.00 83.12 289 ILE A CA 1
ATOM 2153 C C . ILE A 1 289 ? 44.349 -3.361 -104.756 1.00 83.12 289 ILE A C 1
ATOM 2155 O O . ILE A 1 289 ? 44.091 -4.523 -104.441 1.00 83.12 289 ILE A O 1
ATOM 2159 N N . LEU A 1 290 ? 44.972 -2.518 -103.931 1.00 84.12 290 LEU A N 1
ATOM 2160 C CA . LEU A 1 290 ? 45.271 -2.840 -102.535 1.00 84.12 290 LEU A CA 1
ATOM 2161 C C . LEU A 1 290 ? 43.993 -2.764 -101.691 1.00 84.12 290 LEU A C 1
ATOM 2163 O O . LEU A 1 290 ? 43.283 -1.759 -101.712 1.00 84.12 290 LEU A O 1
ATOM 2167 N N . VAL A 1 291 ? 43.715 -3.836 -100.954 1.00 75.94 291 VAL A N 1
ATOM 2168 C CA . VAL A 1 291 ? 42.540 -3.998 -100.091 1.00 75.94 291 VAL A CA 1
ATOM 2169 C C . VAL A 1 291 ? 42.989 -3.983 -98.629 1.00 75.94 291 VAL A C 1
ATOM 2171 O O . VAL A 1 291 ? 44.010 -4.577 -98.292 1.00 75.94 291 VAL A O 1
ATOM 2174 N N . SER A 1 292 ? 42.247 -3.297 -97.756 1.00 70.75 292 SER A N 1
ATOM 2175 C CA . SER A 1 292 ? 42.685 -3.004 -96.381 1.00 70.75 292 SER A CA 1
ATOM 2176 C C . SER A 1 292 ? 42.596 -4.183 -95.404 1.00 70.75 292 SER A C 1
ATOM 2178 O O . SER A 1 292 ? 43.267 -4.156 -94.373 1.00 70.75 292 SER A O 1
ATOM 2180 N N . SER A 1 293 ? 41.790 -5.211 -95.691 1.00 74.00 293 SER A N 1
ATOM 2181 C CA . SER A 1 293 ? 41.704 -6.418 -94.863 1.00 74.00 293 SER A CA 1
ATOM 2182 C C . SER A 1 293 ? 41.515 -7.696 -95.684 1.00 74.00 293 SER A C 1
ATOM 2184 O O . SER A 1 293 ? 41.022 -7.679 -96.814 1.00 74.00 293 SER A O 1
ATOM 2186 N N . LEU A 1 294 ? 41.847 -8.837 -95.071 1.00 73.25 294 LEU A N 1
ATOM 2187 C CA . LEU A 1 294 ? 41.547 -10.161 -95.619 1.00 73.25 294 LEU A CA 1
ATOM 2188 C C . LEU A 1 294 ? 40.032 -10.424 -95.733 1.00 73.25 294 LEU A C 1
ATOM 2190 O O . LEU A 1 294 ? 39.624 -11.209 -96.581 1.00 73.25 294 LEU A O 1
ATOM 2194 N N . GLY A 1 295 ? 39.203 -9.780 -94.900 1.00 70.56 295 GLY A N 1
ATOM 2195 C CA . GLY A 1 295 ? 37.744 -9.922 -94.950 1.00 70.56 295 GLY A CA 1
ATOM 2196 C C . GLY A 1 295 ? 37.161 -9.310 -96.221 1.00 70.56 295 GLY A C 1
ATOM 2197 O O . GLY A 1 295 ? 36.515 -10.010 -96.994 1.00 70.56 295 GLY A O 1
ATOM 2198 N N . ASP A 1 296 ? 37.495 -8.047 -96.491 1.00 71.38 296 ASP A N 1
ATOM 2199 C CA . ASP A 1 296 ? 37.047 -7.337 -97.698 1.00 71.38 296 ASP A CA 1
ATOM 2200 C C . ASP A 1 296 ? 37.500 -8.066 -98.983 1.00 71.38 296 ASP A C 1
ATOM 2202 O O . ASP A 1 296 ? 36.777 -8.118 -99.977 1.00 71.38 296 ASP A O 1
ATOM 2206 N N . LEU A 1 297 ? 38.693 -8.681 -98.966 1.00 79.94 297 LEU A N 1
ATOM 2207 C CA . LEU A 1 297 ? 39.200 -9.477 -100.089 1.00 79.94 297 LEU A CA 1
ATOM 2208 C C . LEU A 1 297 ? 38.417 -10.791 -100.291 1.00 79.94 297 LEU A C 1
ATOM 2210 O O . LEU A 1 297 ? 38.255 -11.240 -101.427 1.00 79.94 297 LEU A O 1
ATOM 2214 N N . VAL A 1 298 ? 37.917 -11.407 -99.214 1.00 76.62 298 VAL A N 1
ATOM 2215 C CA . VAL A 1 298 ? 37.038 -12.587 -99.286 1.00 76.62 298 VAL A CA 1
ATOM 2216 C C . VAL A 1 298 ? 35.656 -12.204 -99.816 1.00 76.62 298 VAL A C 1
ATOM 2218 O O . VAL A 1 298 ? 35.132 -12.924 -100.664 1.00 76.62 298 VAL A O 1
ATOM 2221 N N . ASP A 1 299 ? 35.103 -11.056 -99.421 1.00 74.81 299 ASP A N 1
ATOM 2222 C CA . ASP A 1 299 ? 33.827 -10.565 -99.960 1.00 74.81 299 ASP A CA 1
ATOM 2223 C C . ASP A 1 299 ? 33.929 -10.294 -101.476 1.00 74.81 299 ASP A C 1
ATOM 2225 O O . ASP A 1 299 ? 33.088 -10.761 -102.249 1.00 74.81 299 ASP A O 1
ATOM 2229 N N . VAL A 1 300 ? 35.030 -9.683 -101.941 1.00 73.06 300 VAL A N 1
ATOM 2230 C CA . VAL A 1 300 ? 35.329 -9.551 -103.383 1.00 73.06 300 VAL A CA 1
ATOM 2231 C C . VAL A 1 300 ? 35.413 -10.918 -104.077 1.00 73.06 300 VAL A C 1
ATOM 2233 O O . VAL A 1 300 ? 34.926 -11.060 -105.202 1.00 73.06 300 VAL A O 1
ATOM 2236 N N . ALA A 1 301 ? 35.984 -11.945 -103.436 1.00 73.94 301 ALA A N 1
ATOM 2237 C CA . ALA A 1 301 ? 36.014 -13.304 -103.987 1.00 73.94 301 ALA A CA 1
ATOM 2238 C C . ALA A 1 301 ? 34.612 -13.934 -104.088 1.00 73.94 301 ALA A C 1
ATOM 2240 O O . ALA A 1 301 ? 34.333 -14.633 -105.063 1.00 73.94 301 ALA A O 1
ATOM 2241 N N . ILE A 1 302 ? 33.727 -13.679 -103.121 1.00 73.62 302 ILE A N 1
ATOM 2242 C CA . ILE A 1 302 ? 32.345 -14.179 -103.111 1.00 73.62 302 ILE A CA 1
ATOM 2243 C C . ILE A 1 302 ? 31.535 -13.538 -104.249 1.00 73.62 302 ILE A C 1
ATOM 2245 O O . ILE A 1 302 ? 30.956 -14.265 -105.063 1.00 73.62 302 ILE A O 1
ATOM 2249 N N . ASP A 1 303 ? 31.558 -12.208 -104.372 1.00 71.94 303 ASP A N 1
ATOM 2250 C CA . ASP A 1 303 ? 30.799 -11.472 -105.397 1.00 71.94 303 ASP A CA 1
ATOM 2251 C C . ASP A 1 303 ? 31.258 -11.809 -106.827 1.00 71.94 303 ASP A C 1
ATOM 2253 O O . ASP A 1 303 ? 30.438 -12.057 -107.718 1.00 71.94 303 ASP A O 1
ATOM 2257 N N . SER A 1 304 ? 32.574 -11.913 -107.048 1.00 70.75 304 SER A N 1
ATOM 2258 C CA . SER A 1 304 ? 33.162 -12.318 -108.339 1.00 70.75 304 SER A CA 1
ATOM 2259 C C . SER A 1 304 ? 33.108 -13.837 -108.606 1.00 70.75 304 SER A C 1
ATOM 2261 O O . SER A 1 304 ? 33.501 -14.303 -109.684 1.00 70.75 304 SER A O 1
ATOM 2263 N N . ARG A 1 305 ? 32.601 -14.628 -107.646 1.00 74.50 305 ARG A N 1
ATOM 2264 C CA . ARG A 1 305 ? 32.567 -16.106 -107.639 1.00 74.50 305 ARG A CA 1
ATOM 2265 C C . ARG A 1 305 ? 33.933 -16.752 -107.909 1.00 74.50 305 ARG A C 1
ATOM 2267 O O . ARG A 1 305 ? 34.045 -17.705 -108.686 1.00 74.50 305 ARG A O 1
ATOM 2274 N N . LYS A 1 306 ? 34.978 -16.217 -107.280 1.00 76.81 306 LYS A N 1
ATOM 2275 C CA . LYS A 1 306 ? 36.357 -16.729 -107.298 1.00 76.81 306 LYS A CA 1
ATOM 2276 C C . LYS A 1 306 ? 36.704 -17.384 -105.958 1.00 76.81 306 LYS A C 1
ATOM 2278 O O . LYS A 1 306 ? 35.839 -17.729 -105.157 1.00 76.81 306 LYS A O 1
ATOM 2283 N N . ARG A 1 307 ? 38.001 -17.575 -105.732 1.00 77.88 307 ARG A N 1
ATOM 2284 C CA . ARG A 1 307 ? 38.611 -17.921 -104.447 1.00 77.88 307 ARG A CA 1
ATOM 2285 C C . ARG A 1 307 ? 39.768 -16.963 -104.198 1.00 77.88 307 ARG A C 1
ATOM 2287 O O . ARG A 1 307 ? 40.359 -16.470 -105.160 1.00 77.88 307 ARG A O 1
ATOM 2294 N N . VAL A 1 308 ? 40.101 -16.738 -102.933 1.00 85.00 308 VAL A N 1
ATOM 2295 C CA . VAL A 1 308 ? 41.327 -16.018 -102.572 1.00 85.00 308 VAL A CA 1
ATOM 2296 C C . VAL A 1 308 ? 42.504 -16.978 -102.740 1.00 85.00 308 VAL A C 1
ATOM 2298 O O . VAL A 1 308 ? 42.488 -18.075 -102.185 1.00 85.00 308 VAL A O 1
ATOM 2301 N N . VAL A 1 309 ? 43.523 -16.585 -103.497 1.00 81.75 309 VAL A N 1
ATOM 2302 C CA . VAL A 1 309 ? 44.787 -17.321 -103.608 1.00 81.75 309 VAL A CA 1
ATOM 2303 C C . VAL A 1 309 ? 45.771 -16.750 -102.594 1.00 81.75 309 VAL A C 1
ATOM 2305 O O . VAL A 1 309 ? 45.993 -15.544 -102.587 1.00 81.75 309 VAL A O 1
ATOM 2308 N N . TYR A 1 310 ? 46.350 -17.596 -101.744 1.00 82.25 310 TYR A N 1
ATOM 2309 C CA . TYR A 1 310 ? 47.459 -17.221 -100.866 1.00 82.25 310 TYR A CA 1
ATOM 2310 C C . TYR A 1 310 ? 48.775 -17.768 -101.417 1.00 82.25 310 TYR A C 1
ATOM 2312 O O . TYR A 1 310 ? 48.919 -18.984 -101.586 1.00 82.25 310 TYR A O 1
ATOM 2320 N N . ASP A 1 311 ? 49.730 -16.874 -101.649 1.00 81.88 311 ASP A N 1
ATOM 2321 C CA . ASP A 1 311 ? 51.091 -17.223 -102.035 1.00 81.88 311 ASP A CA 1
ATOM 2322 C C . ASP A 1 311 ? 52.019 -17.147 -100.807 1.00 81.88 311 ASP A C 1
ATOM 2324 O O . ASP A 1 311 ? 52.218 -16.060 -100.258 1.00 81.88 311 ASP A O 1
ATOM 2328 N N . PRO A 1 312 ? 52.602 -18.273 -100.355 1.00 75.44 312 PRO A N 1
ATOM 2329 C CA . PRO A 1 312 ? 53.483 -18.293 -99.193 1.00 75.44 312 PRO A CA 1
ATOM 2330 C C . PRO A 1 312 ? 54.899 -17.759 -99.468 1.00 75.44 312 PRO A C 1
ATOM 2332 O O . PRO A 1 312 ? 55.599 -17.455 -98.507 1.00 75.44 312 PRO A O 1
ATOM 2335 N N . GLU A 1 313 ? 55.345 -17.647 -100.726 1.00 75.94 313 GLU A N 1
ATOM 2336 C CA . GLU A 1 313 ? 56.675 -17.107 -101.057 1.00 75.94 313 GLU A CA 1
ATOM 2337 C C . GLU A 1 313 ? 56.676 -15.576 -101.027 1.00 75.94 313 GLU A C 1
ATOM 2339 O O . GLU A 1 313 ? 57.622 -14.963 -100.533 1.00 75.94 313 GLU A O 1
ATOM 2344 N N . SER A 1 314 ? 55.594 -14.954 -101.507 1.00 74.19 314 SER A N 1
ATOM 2345 C CA . SER A 1 314 ? 55.401 -13.497 -101.450 1.00 74.19 314 SER A CA 1
ATOM 2346 C C . SER A 1 314 ? 54.597 -13.021 -100.230 1.00 74.19 314 SER A C 1
ATOM 2348 O O . SER A 1 314 ? 54.578 -11.827 -99.948 1.00 74.19 314 SER A O 1
ATOM 2350 N N . SER A 1 315 ? 53.970 -13.938 -99.481 1.00 82.31 315 SER A N 1
ATOM 2351 C CA . SER A 1 315 ? 53.058 -13.663 -98.353 1.00 82.31 315 SER A CA 1
ATOM 2352 C C . SER A 1 315 ? 51.828 -12.812 -98.719 1.00 82.31 315 SER A C 1
ATOM 2354 O O . SER A 1 315 ? 51.237 -12.160 -97.859 1.00 82.31 315 SER A O 1
ATOM 2356 N N . VAL A 1 316 ? 51.414 -12.831 -99.991 1.00 79.88 316 VAL A N 1
ATOM 2357 C CA . VAL A 1 316 ? 50.302 -12.026 -100.525 1.00 79.88 316 VAL A CA 1
ATOM 2358 C C . VAL A 1 316 ? 49.040 -12.880 -100.668 1.00 79.88 316 VAL A C 1
ATOM 2360 O O . VAL A 1 316 ? 49.083 -14.009 -101.160 1.00 79.88 316 VAL A O 1
ATOM 2363 N N . TYR A 1 317 ? 47.890 -12.314 -100.299 1.00 82.00 317 TYR A N 1
ATOM 2364 C CA . TYR A 1 317 ? 46.570 -12.840 -100.648 1.00 82.00 317 TYR A CA 1
ATOM 2365 C C . TYR A 1 317 ? 46.035 -12.089 -101.870 1.00 82.00 317 TYR A C 1
ATOM 2367 O O . TYR A 1 317 ? 46.061 -10.858 -101.883 1.00 82.00 317 TYR A O 1
ATOM 2375 N N . ALA A 1 318 ? 45.518 -12.793 -102.879 1.00 81.31 318 ALA A N 1
ATOM 2376 C CA . ALA A 1 318 ? 45.039 -12.193 -104.124 1.00 81.31 318 ALA A CA 1
ATOM 2377 C C . ALA A 1 318 ? 43.701 -12.764 -104.624 1.00 81.31 318 ALA A C 1
ATOM 2379 O O . ALA A 1 318 ? 43.413 -13.949 -104.463 1.00 81.31 318 ALA A O 1
ATOM 2380 N N . VAL A 1 319 ? 42.914 -11.935 -105.313 1.00 85.44 319 VAL A N 1
ATOM 2381 C CA . VAL A 1 319 ? 41.749 -12.347 -106.117 1.00 85.44 319 VAL A CA 1
ATOM 2382 C C . VAL A 1 319 ? 41.935 -11.841 -107.542 1.00 85.44 319 VAL A C 1
ATOM 2384 O O . VAL A 1 319 ? 42.275 -10.677 -107.754 1.00 85.44 319 VAL A O 1
ATOM 2387 N N . LEU A 1 320 ? 41.713 -12.722 -108.519 1.00 82.06 320 LEU A N 1
ATOM 2388 C CA . LEU A 1 320 ? 41.879 -12.441 -109.943 1.00 82.06 320 LEU A CA 1
ATOM 2389 C C . LEU A 1 320 ? 40.520 -12.542 -110.649 1.00 82.06 320 LEU A C 1
ATOM 2391 O O . LEU A 1 320 ? 39.939 -13.631 -110.716 1.00 82.06 320 LEU A O 1
ATOM 2395 N N . ASP A 1 321 ? 40.026 -11.438 -111.215 1.00 79.88 321 ASP A N 1
ATOM 2396 C CA . ASP A 1 321 ? 38.823 -11.453 -112.053 1.00 79.88 321 ASP A CA 1
ATOM 2397 C C . ASP A 1 321 ? 38.937 -10.544 -113.280 1.00 79.88 321 ASP A C 1
ATOM 2399 O O . ASP A 1 321 ? 39.309 -9.384 -113.167 1.00 79.88 321 ASP A O 1
ATOM 2403 N N . ALA A 1 322 ? 38.590 -11.102 -114.445 1.00 63.22 322 ALA A N 1
ATOM 2404 C CA . ALA A 1 322 ? 38.286 -10.457 -115.732 1.00 63.22 322 ALA A CA 1
ATOM 2405 C C . ALA A 1 322 ? 39.199 -9.325 -116.275 1.00 63.22 322 ALA A C 1
ATOM 2407 O O . ALA A 1 322 ? 38.877 -8.751 -117.313 1.00 63.22 322 ALA A O 1
ATOM 2408 N N . GLY A 1 323 ? 40.334 -9.024 -115.641 1.00 69.75 323 GLY A N 1
ATOM 2409 C CA . GLY A 1 323 ? 41.224 -7.909 -115.993 1.00 69.75 323 GLY A CA 1
ATOM 2410 C C . GLY A 1 323 ? 41.718 -7.081 -114.799 1.00 69.75 323 GLY A C 1
ATOM 2411 O O . GLY A 1 323 ? 42.554 -6.205 -114.990 1.00 69.75 323 GLY A O 1
ATOM 2412 N N . SER A 1 324 ? 41.251 -7.357 -113.580 1.00 80.12 324 SER A N 1
ATOM 2413 C CA . SER A 1 324 ? 41.699 -6.708 -112.345 1.00 80.12 324 SER A CA 1
ATOM 2414 C C . SER A 1 324 ? 42.224 -7.726 -111.331 1.00 80.12 324 SER A C 1
ATOM 2416 O O . SER A 1 324 ? 41.778 -8.875 -111.271 1.00 80.12 324 SER A O 1
ATOM 2418 N N . VAL A 1 325 ? 43.190 -7.285 -110.524 1.00 85.06 325 VAL A N 1
ATOM 2419 C CA . VAL A 1 325 ? 43.777 -8.063 -109.430 1.00 85.06 325 VAL A CA 1
ATOM 2420 C C . VAL A 1 325 ? 43.622 -7.269 -108.141 1.00 85.06 325 VAL A C 1
ATOM 2422 O O . VAL A 1 325 ? 44.062 -6.123 -108.062 1.00 85.06 325 VAL A O 1
ATOM 2425 N N . TYR A 1 326 ? 43.008 -7.889 -107.141 1.00 84.38 326 TYR A N 1
ATOM 2426 C CA . TYR A 1 326 ? 42.865 -7.353 -105.791 1.00 84.38 326 TYR A CA 1
ATOM 2427 C C . TYR A 1 326 ? 43.872 -8.053 -104.884 1.00 84.38 326 TYR A C 1
ATOM 2429 O O . TYR A 1 326 ? 44.003 -9.273 -104.977 1.00 84.38 326 TYR A O 1
ATOM 2437 N N . THR A 1 327 ? 44.569 -7.319 -104.019 1.00 85.44 327 THR A N 1
ATOM 2438 C CA . THR A 1 327 ? 45.588 -7.878 -103.115 1.00 85.44 327 THR A CA 1
ATOM 2439 C C . THR A 1 327 ? 45.473 -7.355 -101.692 1.00 85.44 327 THR A C 1
ATOM 2441 O O . THR A 1 327 ? 45.354 -6.148 -101.487 1.00 85.44 327 THR A O 1
ATOM 2444 N N . TYR A 1 328 ? 45.606 -8.260 -100.724 1.00 81.00 328 TYR A N 1
ATOM 2445 C CA . TYR A 1 328 ? 45.855 -7.957 -99.317 1.00 81.00 328 TYR A CA 1
ATOM 2446 C C . TYR A 1 328 ? 47.251 -8.470 -98.949 1.00 81.00 328 TYR A C 1
ATOM 2448 O O . TYR A 1 328 ? 47.550 -9.660 -99.078 1.00 81.00 328 TYR A O 1
ATOM 2456 N N . GLU A 1 329 ? 48.100 -7.553 -98.501 1.00 83.12 329 GLU A N 1
ATOM 2457 C CA . GLU A 1 329 ? 49.439 -7.826 -97.984 1.00 83.12 329 GLU A CA 1
ATOM 2458 C C . GLU A 1 329 ? 49.345 -7.660 -96.451 1.00 83.12 329 GLU A C 1
ATOM 2460 O O . GLU A 1 329 ? 49.037 -6.555 -95.993 1.00 83.12 329 GLU A O 1
ATOM 2465 N N . PRO A 1 330 ? 49.511 -8.725 -95.637 1.00 71.12 330 PRO A N 1
ATOM 2466 C CA . PRO A 1 330 ? 49.451 -8.604 -94.183 1.00 71.12 330 PRO A CA 1
ATOM 2467 C C . PRO A 1 330 ? 50.520 -7.626 -93.676 1.00 71.12 330 PRO A C 1
ATOM 2469 O O . PRO A 1 330 ? 51.637 -7.637 -94.202 1.00 71.12 330 PRO A O 1
ATOM 2472 N N . PRO A 1 331 ? 50.237 -6.807 -92.645 1.00 66.06 331 PRO A N 1
ATOM 2473 C CA . PRO A 1 331 ? 51.261 -5.956 -92.053 1.00 66.06 331 PRO A CA 1
ATOM 2474 C C . PRO A 1 331 ? 52.413 -6.832 -91.550 1.00 66.06 331 PRO A C 1
ATOM 2476 O O . PRO A 1 331 ? 52.198 -7.774 -90.784 1.00 66.06 331 PRO A O 1
ATOM 2479 N N . VAL A 1 332 ? 53.633 -6.539 -92.007 1.00 50.97 332 VAL A N 1
ATOM 2480 C CA . VAL A 1 332 ? 54.820 -7.325 -91.655 1.00 50.97 332 VAL A CA 1
ATOM 2481 C C . VAL A 1 332 ? 55.038 -7.234 -90.148 1.00 50.97 332 VAL A C 1
ATOM 2483 O O . VAL A 1 332 ? 55.379 -6.171 -89.633 1.00 50.97 332 VAL A O 1
ATOM 2486 N N . ALA A 1 333 ? 54.847 -8.351 -89.445 1.00 45.22 333 ALA A N 1
ATOM 2487 C CA . ALA A 1 333 ? 55.117 -8.444 -88.018 1.00 45.22 333 ALA A CA 1
ATOM 2488 C C . ALA A 1 333 ? 56.621 -8.237 -87.776 1.00 45.22 333 ALA A C 1
ATOM 2490 O O . ALA A 1 333 ? 57.436 -9.123 -88.058 1.00 45.22 333 ALA A O 1
ATOM 2491 N N . GLU A 1 334 ? 56.987 -7.045 -87.294 1.00 37.00 334 GLU A N 1
ATOM 2492 C CA . GLU A 1 334 ? 58.375 -6.648 -87.070 1.00 37.00 334 GLU A CA 1
ATOM 2493 C C . GLU A 1 334 ? 59.016 -7.589 -86.043 1.00 37.00 334 GLU A C 1
ATOM 2495 O O . GLU A 1 334 ? 58.752 -7.540 -84.841 1.00 37.00 334 GLU A O 1
ATOM 2500 N N . SER A 1 335 ? 59.813 -8.529 -86.550 1.00 36.03 335 SER A N 1
ATOM 2501 C CA . SER A 1 335 ? 60.306 -9.654 -85.765 1.00 36.03 335 SER A CA 1
ATOM 2502 C C . SER A 1 335 ? 61.381 -9.177 -84.795 1.00 36.03 335 SER A C 1
ATOM 2504 O O . SER A 1 335 ? 62.501 -8.863 -85.196 1.00 36.03 335 SER A O 1
ATOM 2506 N N . ALA A 1 336 ? 61.006 -9.100 -83.517 1.00 35.06 336 ALA A N 1
ATOM 2507 C CA . ALA A 1 336 ? 61.785 -8.461 -82.465 1.00 35.06 336 ALA A CA 1
ATOM 2508 C C . ALA A 1 336 ? 63.240 -8.959 -82.396 1.00 35.06 336 ALA A C 1
ATOM 2510 O O . ALA A 1 336 ? 63.499 -10.146 -82.191 1.00 35.06 336 ALA A O 1
ATOM 2511 N N . VAL A 1 337 ? 64.187 -8.022 -82.499 1.00 30.28 337 VAL A N 1
ATOM 2512 C CA . VAL A 1 337 ? 65.625 -8.269 -82.329 1.00 30.28 337 VAL A CA 1
ATOM 2513 C C . VAL A 1 337 ? 65.969 -8.287 -80.831 1.00 30.28 337 VAL A C 1
ATOM 2515 O O . VAL A 1 337 ? 65.750 -7.275 -80.161 1.00 30.28 337 VAL A O 1
ATOM 2518 N N . PRO A 1 338 ? 66.519 -9.387 -80.277 1.00 34.22 338 PRO A N 1
ATOM 2519 C CA . PRO A 1 338 ? 66.867 -9.466 -78.863 1.00 34.22 338 PRO A CA 1
ATOM 2520 C C . PRO A 1 338 ? 68.369 -9.237 -78.615 1.00 34.22 338 PRO A C 1
ATOM 2522 O O . PRO A 1 338 ? 69.198 -10.110 -78.871 1.00 34.22 338 PRO A O 1
ATOM 2525 N N . THR A 1 339 ? 68.701 -8.097 -78.015 1.00 33.72 339 THR A N 1
ATOM 2526 C CA . THR A 1 339 ? 69.999 -7.812 -77.372 1.00 33.72 339 THR A CA 1
ATOM 2527 C C . THR A 1 339 ? 69.697 -6.979 -76.120 1.00 33.72 339 THR A C 1
ATOM 2529 O O . THR A 1 339 ? 69.071 -5.929 -76.207 1.00 33.72 339 THR A O 1
ATOM 2532 N N . ASP A 1 340 ? 69.839 -7.535 -74.914 1.00 31.05 340 ASP A N 1
ATOM 2533 C CA . ASP A 1 340 ? 71.097 -7.613 -74.145 1.00 31.05 340 ASP A CA 1
ATOM 2534 C C . ASP A 1 340 ? 71.614 -6.206 -73.760 1.00 31.05 340 ASP A C 1
ATOM 2536 O O . ASP A 1 340 ? 71.739 -5.327 -74.603 1.00 31.05 340 ASP A O 1
ATOM 2540 N N . GLY A 1 341 ? 71.919 -5.868 -72.507 1.00 31.89 341 GLY A N 1
ATOM 2541 C CA . GLY A 1 341 ? 72.088 -6.709 -71.317 1.00 31.89 341 GLY A CA 1
ATOM 2542 C C . GLY A 1 341 ? 73.140 -6.102 -70.382 1.00 31.89 341 GLY A C 1
ATOM 2543 O O . GLY A 1 341 ? 74.081 -6.769 -69.972 1.00 31.89 341 GLY A O 1
ATOM 2544 N N . GLY A 1 342 ? 73.036 -4.798 -70.094 1.00 28.30 342 GLY A N 1
ATOM 2545 C CA . GLY A 1 342 ? 74.107 -4.019 -69.461 1.00 28.30 342 GLY A CA 1
ATOM 2546 C C . GLY A 1 342 ? 73.746 -3.483 -68.077 1.00 28.30 342 GLY A C 1
ATOM 2547 O O . GLY A 1 342 ? 72.860 -2.641 -67.946 1.00 28.30 342 GLY A O 1
ATOM 2548 N N . LYS A 1 343 ? 74.470 -3.927 -67.043 1.00 30.47 343 LYS A N 1
ATOM 2549 C CA . LYS A 1 343 ? 74.358 -3.441 -65.658 1.00 30.47 343 LYS A CA 1
ATOM 2550 C C . LYS A 1 343 ? 75.703 -2.878 -65.201 1.00 30.47 343 LYS A C 1
ATOM 2552 O O . LYS A 1 343 ? 76.638 -3.645 -64.988 1.00 30.47 343 LYS A O 1
ATOM 2557 N N . THR A 1 344 ? 75.782 -1.571 -64.965 1.00 30.67 344 THR A N 1
ATOM 2558 C CA . THR A 1 344 ? 76.942 -0.922 -64.333 1.00 30.67 344 THR A CA 1
ATOM 2559 C C . THR A 1 344 ? 76.504 -0.073 -63.143 1.00 30.67 344 THR A C 1
ATOM 2561 O O . THR A 1 344 ? 75.491 0.620 -63.183 1.00 30.67 344 THR A O 1
ATOM 2564 N N . VAL A 1 345 ? 77.264 -0.175 -62.054 1.00 30.42 345 VAL A N 1
ATOM 2565 C CA . VAL A 1 345 ? 77.108 0.617 -60.828 1.00 30.42 345 VAL A CA 1
ATOM 2566 C C . VAL A 1 345 ? 78.243 1.632 -60.790 1.00 30.42 345 VAL A C 1
ATOM 2568 O O . VAL A 1 345 ? 79.378 1.263 -61.084 1.00 30.42 345 VAL A O 1
ATOM 2571 N N . SER A 1 346 ? 77.955 2.856 -60.350 1.00 31.39 346 SER A N 1
ATOM 2572 C CA . SER A 1 346 ? 78.976 3.812 -59.917 1.00 31.39 346 SER A CA 1
ATOM 2573 C C . SER A 1 346 ? 78.614 4.350 -58.538 1.00 31.39 346 SER A C 1
ATOM 2575 O O . SER A 1 346 ? 77.491 4.800 -58.319 1.00 31.39 346 SER A O 1
ATOM 2577 N N . VAL A 1 347 ? 79.577 4.294 -57.621 1.00 29.94 347 VAL A N 1
ATOM 2578 C CA . VAL A 1 347 ? 79.537 4.945 -56.305 1.00 29.94 347 VAL A CA 1
ATOM 2579 C C . VAL A 1 347 ? 80.325 6.254 -56.406 1.00 29.94 347 VAL A C 1
ATOM 2581 O O . VAL A 1 347 ? 81.316 6.316 -57.131 1.00 29.94 347 VAL A O 1
ATOM 2584 N N . GLY A 1 348 ? 79.888 7.289 -55.691 1.00 28.64 348 GLY A N 1
ATOM 2585 C CA . GLY A 1 348 ? 80.600 8.558 -55.543 1.00 28.64 348 GLY A CA 1
ATOM 2586 C C . GLY A 1 348 ? 80.386 9.100 -54.133 1.00 28.64 348 GLY A C 1
ATOM 2587 O O . GLY A 1 348 ? 79.262 9.078 -53.636 1.00 28.64 348 GLY A O 1
ATOM 2588 N N . GLU A 1 349 ? 81.465 9.534 -53.489 1.00 28.14 349 GLU A N 1
ATOM 2589 C CA . GLU A 1 349 ? 81.549 9.826 -52.054 1.00 28.14 349 GLU A CA 1
ATOM 2590 C C . GLU A 1 349 ? 82.033 11.268 -51.825 1.00 28.14 349 GLU A C 1
ATOM 2592 O O . GLU A 1 349 ? 82.871 11.761 -52.581 1.00 28.14 349 GLU A O 1
ATOM 2597 N N . ALA A 1 350 ? 81.517 11.937 -50.788 1.00 30.30 350 ALA A N 1
ATOM 2598 C CA . ALA A 1 350 ? 82.051 13.192 -50.254 1.00 30.30 350 ALA A CA 1
ATOM 2599 C C . ALA A 1 350 ? 81.594 13.384 -48.794 1.00 30.30 350 ALA A C 1
ATOM 2601 O O . ALA A 1 350 ? 80.447 13.074 -48.468 1.00 30.30 350 ALA A O 1
ATOM 2602 N N . THR A 1 351 ? 82.475 13.916 -47.939 1.00 29.83 351 THR A N 1
ATOM 2603 C CA . THR A 1 351 ? 82.325 13.917 -46.469 1.00 29.83 351 THR A CA 1
ATOM 2604 C C . THR A 1 351 ? 82.783 15.241 -45.846 1.00 29.83 351 THR A C 1
ATOM 2606 O O . THR A 1 351 ? 83.796 15.790 -46.271 1.00 29.83 351 THR A O 1
ATOM 2609 N N . GLN A 1 352 ? 82.062 15.692 -44.812 1.00 31.31 35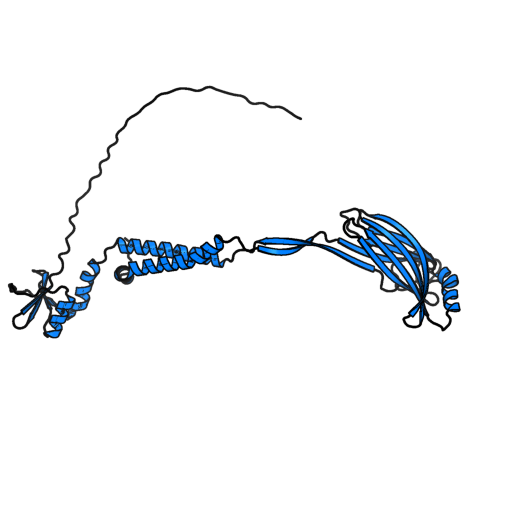2 GLN A N 1
ATOM 2610 C CA . GLN A 1 352 ? 82.422 16.668 -43.760 1.00 31.31 352 GLN A CA 1
ATOM 2611 C C . GLN A 1 352 ? 81.454 16.370 -42.577 1.00 31.31 352 GLN A C 1
ATOM 2613 O O . GLN A 1 352 ? 80.288 16.084 -42.853 1.00 31.31 352 GLN A O 1
ATOM 2618 N N . SER A 1 353 ? 81.820 16.210 -41.291 1.00 30.36 353 SER A N 1
ATOM 2619 C CA . SER A 1 353 ? 82.823 16.891 -40.431 1.00 30.36 353 SER A CA 1
ATOM 2620 C C . SER A 1 353 ? 82.398 18.351 -40.131 1.00 30.36 353 SER A C 1
ATOM 2622 O O . SER A 1 353 ? 81.825 18.983 -41.014 1.00 30.36 353 SER A O 1
ATOM 2624 N N . ASP A 1 354 ? 82.489 18.952 -38.932 1.00 32.09 354 ASP A N 1
ATOM 2625 C CA . ASP A 1 354 ? 83.151 18.707 -37.621 1.00 32.09 354 ASP A CA 1
ATOM 2626 C C . ASP A 1 354 ? 82.295 19.418 -36.510 1.00 32.09 354 ASP A C 1
ATOM 2628 O O . ASP A 1 354 ? 81.529 20.312 -36.873 1.00 32.09 354 ASP A O 1
ATOM 2632 N N . GLU A 1 355 ? 82.335 19.233 -35.174 1.00 33.25 355 GLU A N 1
ATOM 2633 C CA . GLU A 1 355 ? 82.774 18.209 -34.182 1.00 33.25 355 GLU A CA 1
ATOM 2634 C C . GLU A 1 355 ? 82.231 18.656 -32.763 1.00 33.25 355 GLU A C 1
ATOM 2636 O O . GLU A 1 355 ? 81.520 19.662 -32.703 1.00 33.25 355 GLU A O 1
ATOM 2641 N N . ASN A 1 356 ? 82.561 17.975 -31.641 1.00 32.19 356 ASN A N 1
ATOM 2642 C CA . ASN A 1 356 ? 82.329 18.332 -30.202 1.00 32.19 356 ASN A CA 1
ATOM 2643 C C . ASN A 1 356 ? 80.901 18.300 -29.585 1.00 32.19 356 ASN A C 1
ATOM 2645 O O . ASN A 1 356 ? 79.915 18.569 -30.261 1.00 32.19 356 ASN A O 1
ATOM 2649 N N . GLU A 1 357 ? 80.707 18.128 -28.261 1.00 37.91 357 GLU A N 1
ATOM 2650 C CA . GLU A 1 357 ? 81.337 17.280 -27.201 1.00 37.91 357 GLU A CA 1
ATOM 2651 C C . GLU A 1 357 ? 80.362 17.228 -25.968 1.00 37.91 357 GLU A C 1
ATOM 2653 O O . GLU A 1 357 ? 79.367 17.962 -25.983 1.00 37.91 357 GLU A O 1
ATOM 2658 N N . PRO A 1 358 ? 80.544 16.350 -24.950 1.00 53.00 358 PRO A N 1
ATOM 2659 C CA . PRO A 1 358 ? 79.533 16.047 -23.916 1.00 53.00 358 PRO A CA 1
ATOM 2660 C C . PRO A 1 358 ? 79.749 16.747 -22.554 1.00 53.00 358 PRO A C 1
ATOM 2662 O O . PRO A 1 358 ? 80.787 17.360 -22.331 1.00 53.00 358 PRO A O 1
ATOM 2665 N N . ASP A 1 359 ? 78.797 16.566 -21.623 1.00 36.72 359 ASP A N 1
ATOM 2666 C CA . ASP A 1 359 ? 79.105 16.253 -20.210 1.00 36.72 359 ASP A CA 1
ATOM 2667 C C . ASP A 1 359 ? 77.881 15.627 -19.487 1.00 36.72 359 ASP A C 1
ATOM 2669 O O . ASP A 1 359 ? 76.772 16.167 -19.516 1.00 36.72 359 ASP A O 1
ATOM 2673 N N . ASP A 1 360 ? 78.064 14.418 -18.950 1.00 38.59 360 ASP A N 1
ATOM 2674 C CA . ASP A 1 360 ? 77.877 13.973 -17.552 1.00 38.59 360 ASP A CA 1
ATOM 2675 C C . ASP A 1 360 ? 77.096 14.881 -16.551 1.00 38.59 360 ASP A C 1
ATOM 2677 O O . ASP A 1 360 ? 77.178 16.104 -16.585 1.00 38.59 360 ASP A O 1
ATOM 2681 N N . ALA A 1 361 ? 76.370 14.377 -15.534 1.00 37.56 361 ALA A N 1
ATOM 2682 C CA . ALA A 1 361 ? 75.991 13.006 -15.145 1.00 37.56 361 ALA A CA 1
ATOM 2683 C C . ALA A 1 361 ? 74.855 13.020 -14.069 1.00 37.56 361 ALA A C 1
ATOM 2685 O O . ALA A 1 361 ? 74.260 14.055 -13.783 1.00 37.56 361 ALA A O 1
ATOM 2686 N N . GLU A 1 362 ? 74.541 11.834 -13.523 1.00 36.78 362 GLU A N 1
ATOM 2687 C CA . GLU A 1 362 ? 74.135 11.485 -12.134 1.00 36.78 362 GLU A CA 1
ATOM 2688 C C . GLU A 1 362 ? 73.815 12.606 -11.093 1.00 36.78 362 GLU A C 1
ATOM 2690 O O . GLU A 1 362 ? 74.512 13.604 -11.002 1.00 36.78 362 GLU A O 1
ATOM 2695 N N . THR A 1 363 ? 72.875 12.469 -10.133 1.00 39.75 363 THR A N 1
ATOM 2696 C CA . THR A 1 363 ? 72.176 11.269 -9.606 1.00 39.75 363 THR A CA 1
ATOM 2697 C C . THR A 1 363 ? 70.847 11.565 -8.866 1.00 39.75 363 THR A C 1
ATOM 2699 O O . THR A 1 363 ? 70.659 12.627 -8.291 1.00 39.75 363 THR A O 1
ATOM 2702 N N . ASN A 1 364 ? 69.983 10.538 -8.861 1.00 35.31 364 ASN A N 1
ATOM 2703 C CA . ASN A 1 364 ? 69.039 10.003 -7.846 1.00 35.31 364 ASN A CA 1
ATOM 2704 C C . ASN A 1 364 ? 68.779 10.687 -6.460 1.00 35.31 364 ASN A C 1
ATOM 2706 O O . ASN A 1 364 ? 69.647 11.337 -5.888 1.00 35.31 364 ASN A O 1
ATOM 2710 N N . SER A 1 365 ? 67.658 10.276 -5.826 1.00 40.78 365 SER A N 1
ATOM 2711 C CA . SER A 1 365 ? 67.087 10.610 -4.483 1.00 40.78 365 SER A CA 1
ATOM 2712 C C . SER A 1 365 ? 66.073 11.773 -4.524 1.00 40.78 365 SER A C 1
ATOM 2714 O O . SER A 1 365 ? 66.378 12.819 -5.083 1.00 40.78 365 SER A O 1
ATOM 2716 N N . ALA A 1 366 ? 64.795 11.622 -4.134 1.00 41.88 366 ALA A N 1
ATOM 2717 C CA . ALA A 1 366 ? 64.230 11.288 -2.804 1.00 41.88 366 ALA A CA 1
ATOM 2718 C C . ALA A 1 366 ? 64.536 12.392 -1.758 1.00 41.88 366 ALA A C 1
ATOM 2720 O O . ALA A 1 366 ? 65.673 12.843 -1.682 1.00 41.88 366 ALA A O 1
ATOM 2721 N N . ASP A 1 367 ? 63.585 12.898 -0.959 1.00 41.25 367 ASP A N 1
ATOM 2722 C CA . ASP A 1 367 ? 62.532 12.141 -0.254 1.00 41.25 367 ASP A CA 1
ATOM 2723 C C . ASP A 1 367 ? 61.262 12.959 0.143 1.00 41.25 367 ASP A C 1
ATOM 2725 O O . ASP A 1 367 ? 61.187 14.164 -0.079 1.00 41.25 367 ASP A O 1
ATOM 2729 N N . GLU A 1 368 ? 60.284 12.253 0.725 1.00 41.50 368 GLU A N 1
ATOM 2730 C CA . GLU A 1 368 ? 59.158 12.623 1.616 1.00 41.50 368 GLU A CA 1
ATOM 2731 C C . GLU A 1 368 ? 58.422 13.998 1.594 1.00 41.50 368 GLU A C 1
ATOM 2733 O O . GLU A 1 368 ? 58.936 15.060 1.933 1.00 41.50 368 GLU A O 1
ATOM 2738 N N . ALA A 1 369 ? 57.094 13.865 1.439 1.00 44.12 369 ALA A N 1
ATOM 2739 C CA . ALA A 1 369 ? 56.022 14.407 2.296 1.00 44.12 369 ALA A CA 1
ATOM 2740 C C . ALA A 1 369 ? 55.825 15.931 2.506 1.00 44.12 369 ALA A C 1
ATOM 2742 O O . ALA A 1 369 ? 56.414 16.548 3.399 1.00 44.12 369 ALA A O 1
ATOM 2743 N N . ARG A 1 370 ? 54.720 16.443 1.935 1.00 42.47 370 ARG A N 1
ATOM 2744 C CA . ARG A 1 370 ? 53.550 16.801 2.766 1.00 42.47 370 ARG A CA 1
ATOM 2745 C C . ARG A 1 370 ? 52.218 16.779 2.019 1.00 42.47 370 ARG A C 1
ATOM 2747 O O . ARG A 1 370 ? 52.252 16.903 0.778 1.00 42.47 370 ARG A O 1
#

pLDDT: mean 78.66, std 20.15, range [28.14, 98.69]

Organism: NCBI:txid662479

Radius of gyration: 55.56 Å; chains: 1; bounding box: 116×43×146 Å

Secondary structure (DSSP, 8-state):
-----HHHHHHHHHHHHHHHHHHHHHHHHHHHHHHHHHHSPPPEEEEEEEEEEEEEEEEEEEEEE--S--SSS-TT-EEES-S-EETTT--EEEEEEEEE--TTS-EEEEEEEEEEEEEEETTEEEEEEEEEEEEEEEEESSSEEEEEEEEEHHHHIIIIIHHHHHHHTTS-EEEEEEEEEEEEE-SS-EEEEEEEEEEEEETTEEEE-S--EEEEEEEEEEEEEEEPPPPTHHHHHHHHHHHHHHHHHHHHHHHHHS--THHHHHHHHHHHTTTEEE----S--SS-EE-S-HHHHHHHHHHTT--EEEETTTTEEEEEETTEEEEE------------------------------------------

Foldseek 3Di:
DDDDDPVRLVCLQPCLLVLLVVLLVVLCVLCVVLVVQVPDDFDKDKDWDWAPKKKKKKFKWKKFAFDDDDPVDDHRDIDTQDQKDFCVGGQKMKIKIKMFIDLPAWKKKWKWKWKKKFWDDVPDTPDIDIGTFDTDIDTDRRGMDIDMGMDRNNCCVPPPVVVVCVVCPPVTDMWMWIWMWMWMGRVVDTDIWIFTWTWDDDDRMIGTDPRGMDMDMDTDIDIDIDGDDDDCSSVVSNVSSVVSNVVSVVSVVVSVVDNCVVVVVVVLCVPCVVQEDEDADDDDDPPAAEDADPVVQSVVCVVQVHGWYAYPVQRWTWDDDDPYIYIYRPDPPPDDDDDDDDDDDDDDDDDDDDDDDDDDDDDDDDDDDD